Protein AF-W6Q8T8-F1 (afdb_monomer_lite)

pLDDT: mean 74.68, std 18.58, range [33.59, 96.94]

Secondary structure (DSSP, 8-state):
-----BBTTT-PBPPPTHHHHHHH-SS---GGGSTTTGGG--TT-SEEEEEHHHHHT---SS-GGGGGTEEEEEEE-TTS-EEE--EEEPPS-TTSPEEEES-TTEEEEE--SSS-----TTEEEEEEPPSSPPPGGGTTS-EEEEEEHHHHHHHHHHS-HHHHHHTHHHHHHHHHHHHTT-TTTT---HHHHHHHHHHHHTTSS------TT--TTGGGG---TTS-TTT-HHHHHHHHHHHHHTT------

Structure (mmCIF, N/CA/C/O backbone):
data_AF-W6Q8T8-F1
#
_entry.id   AF-W6Q8T8-F1
#
loop_
_atom_site.group_PDB
_atom_site.id
_atom_site.type_symbol
_atom_site.label_atom_id
_atom_site.label_alt_id
_atom_site.label_comp_id
_atom_site.label_asym_id
_atom_site.label_entity_id
_atom_site.label_seq_id
_atom_site.pdbx_PDB_ins_code
_atom_site.Cartn_x
_atom_site.Cartn_y
_atom_site.Cartn_z
_atom_site.occupancy
_atom_site.B_iso_or_equiv
_atom_site.auth_seq_id
_atom_site.auth_comp_id
_atom_site.auth_asym_id
_atom_site.auth_atom_id
_atom_site.pdbx_PDB_model_num
ATOM 1 N N . MET A 1 1 ? 8.075 10.961 19.578 1.00 40.72 1 MET A N 1
ATOM 2 C CA . MET A 1 1 ? 7.912 9.606 19.006 1.00 40.72 1 MET A CA 1
ATOM 3 C C . MET A 1 1 ? 7.765 9.751 17.504 1.00 40.72 1 MET A C 1
ATOM 5 O O . MET A 1 1 ? 6.899 10.502 17.071 1.00 40.72 1 MET A O 1
ATOM 9 N N . ALA A 1 2 ? 8.660 9.146 16.725 1.00 46.22 2 ALA A N 1
ATOM 10 C CA . ALA A 1 2 ? 8.625 9.260 15.271 1.00 46.22 2 ALA A CA 1
ATOM 11 C C . ALA A 1 2 ? 7.412 8.498 14.718 1.00 46.22 2 ALA A C 1
ATOM 13 O O . ALA A 1 2 ? 7.186 7.349 15.090 1.00 46.22 2 ALA A O 1
ATOM 14 N N . SER A 1 3 ? 6.642 9.133 13.832 1.00 56.81 3 SER A N 1
ATOM 15 C CA . SER A 1 3 ? 5.668 8.432 12.991 1.00 56.81 3 SER A CA 1
ATOM 16 C C . SER A 1 3 ? 6.420 7.363 12.192 1.00 56.81 3 SER A C 1
ATOM 18 O O . SER A 1 3 ? 7.268 7.686 11.354 1.00 56.81 3 SER A O 1
ATOM 20 N N . SER A 1 4 ? 6.178 6.091 12.502 1.00 64.56 4 SER A N 1
ATOM 21 C CA . SER A 1 4 ? 6.769 4.968 11.786 1.00 64.56 4 SER A CA 1
ATOM 22 C C . SER A 1 4 ? 5.825 4.541 10.667 1.00 64.56 4 SER A C 1
ATOM 24 O O . SER A 1 4 ? 4.645 4.265 10.875 1.00 64.56 4 SER A O 1
ATOM 26 N N . SER A 1 5 ? 6.340 4.513 9.439 1.00 81.94 5 SER A N 1
ATOM 27 C CA . SER A 1 5 ? 5.622 3.955 8.290 1.00 81.94 5 SER A CA 1
ATOM 28 C C . SER A 1 5 ? 5.680 2.431 8.371 1.00 81.94 5 SER A C 1
ATOM 30 O O . SER A 1 5 ? 6.386 1.803 7.598 1.00 81.94 5 SER A O 1
ATOM 32 N N . ASN A 1 6 ? 5.007 1.841 9.354 1.00 88.50 6 ASN A N 1
ATOM 33 C CA . ASN A 1 6 ? 4.918 0.393 9.511 1.00 88.50 6 ASN A CA 1
ATOM 34 C C . ASN A 1 6 ? 3.698 -0.130 8.755 1.00 88.50 6 ASN A C 1
ATOM 36 O O . ASN A 1 6 ? 2.645 0.512 8.730 1.00 88.50 6 ASN A O 1
ATOM 40 N N . CYS A 1 7 ? 3.830 -1.308 8.154 1.00 92.25 7 CYS A N 1
ATOM 41 C CA . CYS A 1 7 ? 2.718 -1.972 7.499 1.00 92.25 7 CYS A CA 1
ATOM 42 C C . CYS A 1 7 ? 1.706 -2.445 8.548 1.00 92.25 7 CYS A C 1
ATOM 44 O O . CYS A 1 7 ? 2.035 -3.261 9.407 1.00 92.25 7 CYS A O 1
ATOM 46 N N . LEU A 1 8 ? 0.450 -2.009 8.441 1.00 93.94 8 LEU A N 1
ATOM 47 C CA . LEU A 1 8 ? -0.623 -2.410 9.357 1.00 93.94 8 LEU A CA 1
ATOM 48 C C . LEU A 1 8 ? -0.874 -3.928 9.362 1.00 93.94 8 LEU A C 1
ATOM 50 O O . LEU A 1 8 ? -1.411 -4.452 10.332 1.00 93.94 8 LEU A O 1
ATOM 54 N N . LEU A 1 9 ? -0.504 -4.636 8.292 1.00 93.38 9 LEU A N 1
ATOM 55 C CA . LEU A 1 9 ? -0.759 -6.070 8.154 1.00 93.38 9 LEU A CA 1
ATOM 56 C C . LEU A 1 9 ? 0.359 -6.962 8.676 1.00 93.38 9 LEU A C 1
ATOM 58 O O . LEU A 1 9 ? 0.063 -7.958 9.324 1.00 93.38 9 LEU A O 1
ATOM 62 N N . CYS A 1 10 ? 1.621 -6.634 8.402 1.00 90.44 10 CYS A N 1
ATOM 63 C CA . CYS A 1 10 ? 2.752 -7.468 8.818 1.00 90.44 10 CYS A CA 1
ATOM 64 C C . CYS A 1 10 ? 3.591 -6.857 9.944 1.00 90.44 10 CYS A C 1
ATOM 66 O O . CYS A 1 10 ? 4.499 -7.515 10.436 1.00 90.44 10 CYS A O 1
ATOM 68 N N . GLY A 1 11 ? 3.328 -5.609 10.340 1.00 89.00 11 GLY A N 1
ATOM 69 C CA . GLY A 1 11 ? 4.074 -4.907 11.384 1.00 89.00 11 GLY A CA 1
ATOM 70 C C . GLY A 1 11 ? 5.483 -4.472 10.976 1.00 89.00 11 GLY A C 1
ATOM 71 O O . GLY A 1 11 ? 6.093 -3.685 11.692 1.00 89.00 11 GLY A O 1
ATOM 72 N N . VAL A 1 12 ? 5.985 -4.923 9.823 1.00 86.94 12 VAL A N 1
ATOM 73 C CA . VAL A 1 12 ? 7.313 -4.578 9.302 1.00 86.94 12 VAL A CA 1
ATOM 74 C C . VAL A 1 12 ? 7.341 -3.131 8.814 1.00 86.94 12 VAL A C 1
ATOM 76 O O . VAL A 1 12 ? 6.378 -2.642 8.212 1.00 86.94 12 VAL A O 1
ATOM 79 N N . GLN A 1 13 ? 8.454 -2.451 9.073 1.00 84.81 13 GLN A N 1
ATOM 80 C CA . GLN A 1 13 ? 8.701 -1.098 8.593 1.00 84.81 13 GLN A CA 1
ATOM 81 C C . GLN A 1 13 ? 8.770 -1.057 7.059 1.00 84.81 13 GLN A C 1
ATOM 83 O O . GLN A 1 13 ? 9.460 -1.860 6.438 1.00 84.81 13 GLN A O 1
ATOM 88 N N . LEU A 1 14 ? 8.097 -0.084 6.442 1.00 81.06 14 LEU A N 1
ATOM 89 C CA . LEU A 1 14 ? 8.286 0.201 5.026 1.00 81.06 14 LEU A CA 1
ATOM 90 C C . LEU A 1 14 ? 9.663 0.810 4.803 1.00 81.06 14 LEU A C 1
ATOM 92 O O . LEU A 1 14 ? 9.972 1.891 5.318 1.00 81.06 14 LEU A O 1
ATOM 96 N N . LEU A 1 15 ? 10.455 0.138 3.973 1.00 74.25 15 LEU A N 1
ATOM 97 C CA . LEU A 1 15 ? 11.718 0.678 3.502 1.00 74.25 15 LEU A CA 1
ATOM 98 C C . LEU A 1 15 ? 11.469 1.792 2.490 1.00 74.25 15 LEU A C 1
ATOM 100 O O . LEU A 1 15 ? 10.617 1.691 1.602 1.00 74.25 15 LEU A O 1
ATOM 104 N N . ARG A 1 16 ? 12.244 2.868 2.597 1.00 71.94 16 ARG A N 1
ATOM 105 C CA . ARG A 1 16 ? 12.170 3.986 1.657 1.00 71.94 16 ARG A CA 1
ATOM 106 C C . ARG A 1 16 ? 12.954 3.636 0.401 1.00 71.94 16 ARG A C 1
ATOM 108 O O . ARG A 1 16 ? 13.976 2.956 0.464 1.00 71.94 16 ARG A O 1
ATOM 115 N N . ILE A 1 17 ? 12.550 4.182 -0.750 1.00 64.62 17 ILE A N 1
ATOM 116 C CA . ILE A 1 17 ? 13.333 4.035 -1.995 1.00 64.62 17 ILE A CA 1
ATOM 117 C C . ILE A 1 17 ? 14.782 4.519 -1.799 1.00 64.62 17 ILE A C 1
ATOM 119 O O . ILE A 1 17 ? 15.711 3.942 -2.366 1.00 64.62 17 ILE A O 1
ATOM 123 N N . THR A 1 18 ? 14.997 5.571 -1.005 1.00 59.53 18 THR A N 1
ATOM 124 C CA . THR A 1 18 ? 16.331 6.139 -0.746 1.00 59.53 18 THR A CA 1
ATOM 125 C C . THR A 1 18 ? 17.238 5.186 0.032 1.00 59.53 18 THR A C 1
ATOM 127 O O . THR A 1 18 ? 18.432 5.123 -0.267 1.00 59.53 18 THR A O 1
ATOM 130 N N . ASP A 1 19 ? 16.674 4.335 0.895 1.00 55.69 19 ASP A N 1
ATOM 131 C CA . ASP A 1 19 ? 17.409 3.290 1.625 1.00 55.69 19 ASP A CA 1
ATOM 132 C C . ASP A 1 19 ? 18.015 2.232 0.683 1.00 55.69 19 ASP A C 1
ATOM 134 O O . ASP A 1 19 ? 18.872 1.441 1.087 1.00 55.69 19 ASP A O 1
ATOM 138 N N . PHE A 1 20 ? 17.580 2.203 -0.582 1.00 55.41 20 PHE A N 1
ATOM 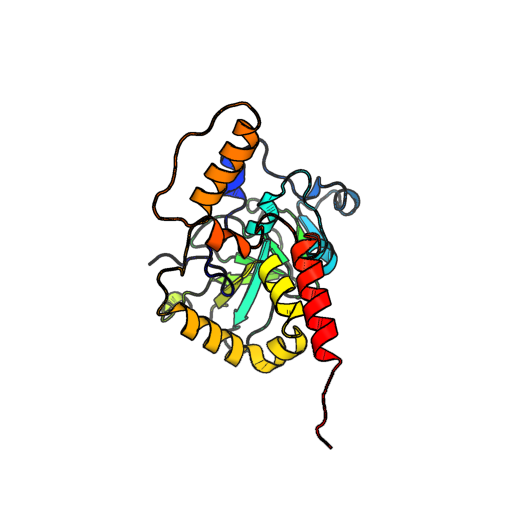139 C CA . PHE A 1 20 ? 18.142 1.365 -1.642 1.00 55.41 20 PHE A CA 1
ATOM 140 C C . PHE A 1 20 ? 19.106 2.110 -2.568 1.00 55.41 20 PHE A C 1
ATOM 142 O O . PHE A 1 20 ? 19.949 1.471 -3.204 1.00 55.41 20 PHE A O 1
ATOM 149 N N . GLN A 1 21 ? 19.023 3.443 -2.632 1.00 52.44 21 GLN A N 1
ATOM 150 C CA . GLN A 1 21 ? 19.920 4.271 -3.444 1.00 52.44 21 GLN A CA 1
ATOM 151 C C . GLN A 1 21 ? 21.337 4.301 -2.866 1.00 52.44 21 GLN A C 1
ATOM 153 O O . GLN A 1 21 ? 22.297 4.252 -3.625 1.00 52.44 21 GLN A O 1
ATOM 158 N N . GLN A 1 22 ? 21.487 4.279 -1.539 1.00 48.09 22 GLN A N 1
ATOM 159 C CA . GLN A 1 22 ? 22.814 4.304 -0.909 1.00 48.09 22 GLN A CA 1
ATOM 160 C C . GLN A 1 22 ? 23.635 3.022 -1.133 1.00 48.09 22 GLN A C 1
ATOM 162 O O . GLN A 1 22 ? 24.844 3.029 -0.936 1.00 48.09 22 GLN A O 1
ATOM 167 N N . ILE A 1 23 ? 23.005 1.915 -1.539 1.00 47.75 23 ILE A N 1
ATOM 168 C CA . ILE A 1 23 ? 23.622 0.586 -1.412 1.00 47.75 23 ILE A CA 1
ATOM 169 C C . ILE A 1 23 ? 23.953 -0.058 -2.767 1.00 47.75 23 ILE A C 1
ATOM 171 O O . ILE A 1 23 ? 24.810 -0.936 -2.823 1.00 47.75 23 ILE A O 1
ATOM 175 N N . ASN A 1 24 ? 23.298 0.340 -3.867 1.00 41.16 24 ASN A N 1
ATOM 176 C CA . ASN A 1 24 ? 23.405 -0.395 -5.139 1.00 41.16 24 ASN A CA 1
ATOM 177 C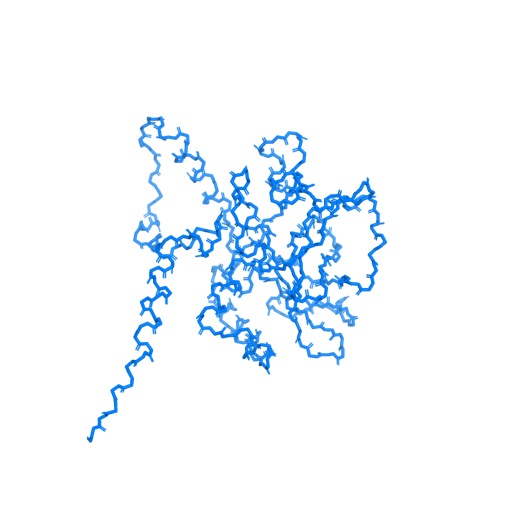 C . ASN A 1 24 ? 23.877 0.413 -6.355 1.00 41.16 24 ASN A C 1
ATOM 179 O O . ASN A 1 24 ? 24.272 -0.207 -7.338 1.00 41.16 24 ASN A O 1
ATOM 183 N N . SER A 1 25 ? 23.848 1.748 -6.338 1.00 41.16 25 SER A N 1
ATOM 184 C CA . SER A 1 25 ? 24.426 2.581 -7.405 1.00 41.16 25 SER A CA 1
ATOM 185 C C . SER A 1 25 ? 24.276 4.065 -7.054 1.00 41.16 25 SER A C 1
ATOM 187 O O . SER A 1 25 ? 23.209 4.444 -6.577 1.00 41.16 25 SER A O 1
ATOM 189 N N . PRO A 1 26 ? 25.239 4.942 -7.393 1.00 44.50 26 PRO A N 1
ATOM 190 C CA . PRO A 1 26 ? 25.020 6.392 -7.355 1.00 44.50 26 PRO A CA 1
ATOM 191 C C . PRO A 1 26 ? 23.908 6.860 -8.320 1.00 44.50 26 PRO A C 1
ATOM 193 O O . PRO A 1 26 ? 23.440 7.995 -8.233 1.00 44.50 26 PRO A O 1
ATOM 196 N N . ARG A 1 27 ? 23.441 5.998 -9.240 1.00 51.16 27 ARG A N 1
ATOM 197 C CA . ARG A 1 27 ? 22.278 6.269 -10.094 1.00 51.16 27 ARG A CA 1
ATOM 198 C C . ARG A 1 27 ? 20.986 5.903 -9.357 1.00 51.16 27 ARG A C 1
ATOM 200 O O . ARG A 1 27 ? 20.769 4.744 -9.010 1.00 51.16 27 ARG A O 1
ATOM 207 N N . ARG A 1 28 ? 20.109 6.895 -9.155 1.00 58.41 28 ARG A N 1
ATOM 208 C CA . ARG A 1 28 ? 18.780 6.709 -8.542 1.00 58.41 28 ARG A CA 1
ATOM 209 C C . ARG A 1 28 ? 17.998 5.608 -9.262 1.00 58.41 28 ARG A C 1
ATOM 211 O O . ARG A 1 28 ? 17.976 5.579 -10.491 1.00 58.41 28 ARG A O 1
ATOM 218 N N . ILE A 1 29 ? 17.335 4.745 -8.489 1.00 63.38 29 ILE A N 1
ATOM 219 C CA . ILE A 1 29 ? 16.428 3.721 -9.021 1.00 63.38 29 ILE A CA 1
ATOM 220 C C . ILE A 1 29 ? 15.300 4.433 -9.772 1.00 63.38 29 ILE A C 1
ATOM 222 O O . ILE A 1 29 ? 14.461 5.098 -9.166 1.00 63.38 29 ILE A O 1
ATOM 226 N N . ASP A 1 30 ? 15.314 4.317 -11.095 1.00 70.00 30 ASP A N 1
ATOM 227 C CA . ASP A 1 30 ? 14.261 4.802 -11.978 1.00 70.00 30 ASP A CA 1
ATOM 228 C C . ASP A 1 30 ? 13.388 3.606 -12.353 1.00 70.00 30 ASP A C 1
ATOM 230 O O . ASP A 1 30 ? 13.668 2.887 -13.312 1.00 70.00 30 ASP A O 1
ATOM 234 N N . LEU A 1 31 ? 12.358 3.363 -11.541 1.00 70.38 31 LEU A N 1
ATOM 235 C CA . LEU A 1 31 ? 11.415 2.260 -11.738 1.00 70.38 31 LEU A CA 1
ATOM 236 C C . LEU A 1 31 ? 10.727 2.314 -13.105 1.00 70.38 31 LEU A C 1
ATOM 238 O O . LEU A 1 31 ? 10.384 1.275 -13.654 1.00 70.38 31 LEU A O 1
ATOM 242 N N . VAL A 1 32 ? 10.591 3.505 -13.695 1.00 69.56 32 VAL A N 1
ATOM 243 C CA . VAL A 1 32 ? 10.014 3.683 -15.036 1.00 69.56 32 VAL A CA 1
ATOM 244 C C . VAL A 1 32 ? 10.898 3.033 -16.119 1.00 69.56 32 VAL A C 1
ATOM 246 O O . VAL A 1 32 ? 10.448 2.832 -17.242 1.00 69.56 32 VAL A O 1
ATOM 249 N N . GLN A 1 33 ? 12.150 2.669 -15.808 1.00 68.38 33 GLN A N 1
ATOM 250 C CA . GLN A 1 33 ? 13.034 1.932 -16.722 1.00 68.38 33 GLN A CA 1
ATOM 251 C C . GLN A 1 33 ? 12.807 0.420 -16.733 1.00 68.38 33 GLN A C 1
ATOM 253 O O . GLN A 1 33 ? 13.401 -0.253 -17.580 1.00 68.38 33 GLN A O 1
ATOM 258 N N . GLU A 1 34 ? 11.988 -0.129 -15.831 1.00 74.31 34 GLU A N 1
ATOM 259 C CA . GLU A 1 34 ? 11.547 -1.517 -15.967 1.00 74.31 34 GLU A CA 1
ATOM 260 C C . GLU A 1 34 ? 10.840 -1.685 -17.318 1.00 74.31 34 GLU A C 1
ATOM 262 O O . GLU A 1 34 ? 10.051 -0.829 -17.735 1.00 74.31 34 GLU A O 1
ATOM 267 N N . LYS A 1 35 ? 11.152 -2.773 -18.038 1.00 76.75 35 LYS A N 1
ATOM 268 C CA . LYS A 1 35 ? 10.708 -2.973 -19.434 1.00 76.75 35 LYS A CA 1
ATOM 269 C C . LYS A 1 35 ? 9.196 -2.793 -19.586 1.00 76.75 35 LYS A C 1
ATOM 271 O O . LYS A 1 35 ? 8.746 -2.157 -20.535 1.00 76.75 35 LYS A O 1
ATOM 276 N N . GLN A 1 36 ? 8.449 -3.294 -18.607 1.00 80.62 36 GLN A N 1
ATOM 277 C CA . GLN A 1 36 ? 6.992 -3.251 -18.543 1.00 80.62 36 GLN A CA 1
ATOM 278 C C . GLN A 1 36 ? 6.400 -1.838 -18.454 1.00 80.62 36 GLN A C 1
ATOM 280 O O . GLN A 1 36 ? 5.272 -1.649 -18.876 1.00 80.62 36 GLN A O 1
ATOM 285 N N . TRP A 1 37 ? 7.140 -0.824 -17.987 1.00 81.44 37 TRP A N 1
ATOM 286 C CA . TRP A 1 37 ? 6.602 0.539 -17.832 1.00 81.44 37 TRP A CA 1
ATOM 287 C C . TRP A 1 37 ? 7.300 1.597 -18.674 1.00 81.44 37 TRP A C 1
ATOM 289 O O . TRP A 1 37 ? 6.834 2.735 -18.764 1.00 81.44 37 TRP A O 1
ATOM 299 N N . LYS A 1 38 ? 8.380 1.211 -19.358 1.00 77.81 38 LYS A N 1
ATOM 300 C CA . LYS A 1 38 ? 9.140 2.090 -20.247 1.00 77.81 38 LYS A CA 1
ATOM 301 C C . LYS A 1 38 ? 8.261 2.747 -21.317 1.00 77.81 38 LYS A C 1
ATOM 303 O O . LYS A 1 38 ? 8.492 3.902 -21.665 1.00 77.81 38 LYS A O 1
ATOM 308 N N . HIS A 1 39 ? 7.250 2.033 -21.813 1.00 76.06 39 HIS A N 1
ATOM 309 C CA . HIS A 1 39 ? 6.354 2.504 -22.870 1.00 76.06 39 HIS A CA 1
ATOM 310 C C . HIS A 1 39 ? 5.290 3.507 -22.382 1.00 76.06 39 HIS A C 1
ATOM 312 O O . HIS A 1 39 ? 4.790 4.297 -23.177 1.00 76.06 39 HIS A O 1
ATOM 318 N N . HIS A 1 40 ? 4.993 3.553 -21.078 1.00 72.00 40 HIS A N 1
ATOM 319 C CA . HIS A 1 40 ? 4.077 4.545 -20.499 1.00 72.00 40 HIS A CA 1
ATOM 320 C C . HIS A 1 40 ? 4.734 5.912 -20.273 1.00 72.00 40 HIS A C 1
ATOM 322 O O . HIS A 1 40 ? 4.066 6.878 -19.887 1.00 72.00 40 HIS A O 1
ATOM 328 N N . LYS A 1 41 ? 6.053 6.018 -20.483 1.00 69.19 41 LYS A N 1
ATOM 329 C CA . LYS A 1 41 ? 6.805 7.239 -20.214 1.00 69.19 41 LYS A CA 1
ATOM 330 C C . LYS A 1 41 ? 6.440 8.329 -21.220 1.00 69.19 41 LYS A C 1
ATOM 332 O O . LYS A 1 41 ? 6.940 8.369 -22.340 1.00 69.19 41 LYS A O 1
ATOM 337 N N . LYS A 1 42 ? 5.614 9.276 -20.783 1.00 67.88 42 LYS A N 1
ATOM 338 C CA . LYS A 1 42 ? 5.387 10.530 -21.508 1.00 67.88 42 LYS A CA 1
ATOM 339 C C . LYS A 1 42 ? 6.611 11.433 -21.347 1.00 67.88 42 LYS A C 1
ATOM 341 O O . LYS A 1 42 ? 7.147 11.551 -20.248 1.00 67.88 42 LYS A O 1
ATOM 346 N N . ALA A 1 43 ? 7.014 12.120 -22.418 1.00 57.84 43 ALA A N 1
ATOM 347 C CA . ALA A 1 43 ? 8.260 12.896 -22.492 1.00 57.84 43 ALA A CA 1
ATOM 348 C C . ALA A 1 43 ? 8.462 13.935 -21.364 1.00 57.84 43 ALA A C 1
ATOM 350 O O . ALA A 1 43 ? 9.594 14.313 -21.079 1.00 57.84 43 ALA A O 1
ATOM 351 N N . LYS A 1 44 ? 7.383 14.379 -20.703 1.00 63.78 44 LYS A N 1
ATOM 352 C CA . LYS A 1 44 ? 7.414 15.418 -19.659 1.00 63.78 44 LYS A CA 1
ATOM 353 C C . LYS A 1 44 ? 7.190 14.908 -18.229 1.00 63.78 44 LYS A C 1
ATOM 355 O O . LYS A 1 44 ? 7.390 15.675 -17.293 1.00 63.78 44 LYS A O 1
ATOM 360 N N . LEU A 1 45 ? 6.780 13.651 -18.027 1.00 66.12 45 LEU A N 1
ATOM 361 C CA . LEU A 1 45 ? 6.467 13.132 -16.690 1.00 66.12 45 LEU A CA 1
ATOM 362 C C . LEU A 1 45 ? 7.586 12.228 -16.167 1.00 66.12 45 LEU A C 1
ATOM 364 O O . LEU A 1 45 ? 8.049 11.309 -16.839 1.00 66.12 45 LEU A O 1
ATOM 368 N N . LYS A 1 46 ? 8.007 12.487 -14.925 1.00 74.62 46 LYS A N 1
ATOM 369 C CA . LYS A 1 46 ? 8.987 11.662 -14.195 1.00 74.62 46 LYS A CA 1
ATOM 370 C C . LYS A 1 46 ? 8.352 10.468 -13.477 1.00 74.62 46 LYS A C 1
ATOM 372 O O . LYS A 1 46 ? 9.073 9.703 -12.846 1.00 74.62 46 LYS A O 1
ATOM 377 N N . HIS A 1 47 ? 7.031 10.338 -13.552 1.00 82.50 47 HIS A N 1
ATOM 378 C CA . HIS A 1 47 ? 6.263 9.202 -13.062 1.00 82.50 47 HIS A CA 1
ATOM 379 C C . HIS A 1 47 ? 5.286 8.740 -14.143 1.00 82.50 47 HIS A C 1
ATOM 381 O O . HIS A 1 47 ? 4.969 9.496 -15.064 1.00 82.50 47 HIS A O 1
ATOM 387 N N . VAL A 1 48 ? 4.793 7.515 -14.005 1.00 87.44 48 VAL A N 1
ATOM 388 C CA . VAL A 1 48 ? 3.695 6.984 -14.814 1.00 87.44 48 VAL A CA 1
ATOM 389 C C . VAL A 1 48 ? 2.571 6.521 -13.900 1.00 87.44 48 VAL A C 1
ATOM 391 O O . VAL A 1 48 ? 2.818 6.086 -12.772 1.00 87.44 48 VAL A O 1
ATOM 394 N N . MET A 1 49 ? 1.344 6.653 -14.393 1.00 90.25 49 MET A N 1
ATOM 395 C CA . MET A 1 49 ? 0.156 6.100 -13.760 1.00 90.25 49 MET A CA 1
ATOM 396 C C . MET A 1 49 ? -0.218 4.822 -14.496 1.00 90.25 49 MET A C 1
ATOM 398 O O . MET A 1 49 ? -0.375 4.850 -15.715 1.00 90.25 49 MET A O 1
ATOM 402 N N . VAL A 1 50 ? -0.338 3.726 -13.760 1.00 92.56 50 VAL A N 1
ATOM 403 C CA . VAL A 1 50 ? -0.695 2.400 -14.284 1.00 92.56 50 VAL A CA 1
ATOM 404 C C . VAL A 1 50 ? -1.799 1.797 -13.414 1.00 92.56 50 VAL A C 1
ATOM 406 O O . VAL A 1 50 ? -1.958 2.224 -12.269 1.00 92.56 50 VAL A O 1
ATOM 409 N N . PRO A 1 51 ? -2.583 0.829 -13.901 1.00 95.62 51 PRO A N 1
ATOM 410 C CA . PRO A 1 51 ? -3.476 0.050 -13.054 1.00 95.62 51 PRO A CA 1
ATOM 411 C C . PRO A 1 51 ? -2.730 -0.597 -11.880 1.00 95.62 51 PRO A C 1
ATOM 413 O O . PRO A 1 51 ? -1.664 -1.186 -12.046 1.00 95.62 51 PRO A O 1
ATOM 416 N N . SER A 1 52 ? -3.313 -0.547 -10.681 1.00 95.62 52 SER A N 1
ATOM 417 C CA . SER A 1 52 ? -2.742 -1.195 -9.492 1.00 95.62 52 SER A CA 1
ATOM 418 C C . SER A 1 52 ? -2.508 -2.685 -9.705 1.00 95.62 52 SER A C 1
ATOM 420 O O . SER A 1 52 ? -1.492 -3.207 -9.258 1.00 95.62 52 SER A O 1
ATOM 422 N N . LYS A 1 53 ? -3.410 -3.345 -10.437 1.00 92.94 53 LYS A N 1
ATOM 423 C CA . LYS A 1 53 ? -3.310 -4.767 -10.766 1.00 92.94 53 LYS A CA 1
ATOM 424 C C . LYS A 1 53 ? -2.010 -5.104 -11.507 1.00 92.94 53 LYS A C 1
ATOM 426 O O . LYS A 1 53 ? -1.366 -6.089 -11.172 1.00 92.94 53 LYS A O 1
ATOM 431 N N . GLU A 1 54 ? -1.573 -4.249 -12.434 1.00 91.88 54 GLU A N 1
ATOM 432 C CA . GLU A 1 54 ? -0.304 -4.451 -13.150 1.00 91.88 54 GLU A CA 1
ATOM 433 C C . GLU A 1 54 ? 0.900 -4.405 -12.207 1.00 91.88 54 GLU A C 1
ATOM 435 O O . GLU A 1 54 ? 1.873 -5.123 -12.406 1.00 91.88 54 GLU A O 1
ATOM 440 N N . VAL A 1 55 ? 0.844 -3.573 -11.164 1.00 91.31 55 VAL A N 1
ATOM 441 C CA . VAL A 1 55 ? 1.897 -3.529 -10.143 1.00 91.31 55 VAL A CA 1
ATOM 442 C C . VAL A 1 55 ? 1.817 -4.749 -9.236 1.00 91.31 55 VAL A C 1
ATOM 444 O O . VAL A 1 55 ? 2.849 -5.321 -8.919 1.00 91.31 55 VAL A O 1
ATOM 447 N N . GLU A 1 56 ? 0.613 -5.163 -8.839 1.00 90.94 56 GLU A N 1
ATOM 448 C CA . GLU A 1 56 ? 0.350 -6.358 -8.023 1.00 90.94 56 GLU A CA 1
ATOM 449 C C . GLU A 1 56 ? 0.891 -7.641 -8.674 1.00 90.94 56 GLU A C 1
ATOM 451 O O . GLU A 1 56 ? 1.457 -8.499 -7.992 1.00 90.94 56 GLU A O 1
ATOM 456 N N . GLU A 1 57 ? 0.787 -7.729 -9.997 1.00 88.44 57 GLU A N 1
ATOM 457 C CA . GLU A 1 57 ? 1.229 -8.855 -10.826 1.00 88.44 57 GLU A CA 1
ATOM 458 C C . GLU A 1 57 ? 2.670 -8.699 -11.352 1.00 88.44 57 GLU A C 1
ATOM 460 O O . GLU A 1 57 ? 3.189 -9.602 -12.005 1.00 88.44 57 GLU A O 1
ATOM 465 N N . ALA A 1 58 ? 3.346 -7.583 -11.055 1.00 86.56 58 ALA A N 1
ATOM 466 C CA . ALA A 1 58 ? 4.679 -7.298 -11.574 1.00 86.56 58 ALA A CA 1
ATOM 467 C C . ALA A 1 58 ? 5.795 -8.130 -10.919 1.00 86.56 58 ALA A C 1
ATOM 469 O O . ALA A 1 58 ? 5.904 -8.247 -9.691 1.00 86.56 58 ALA A O 1
ATOM 470 N N . GLU A 1 59 ? 6.742 -8.570 -11.748 1.00 82.69 59 GLU A N 1
ATOM 471 C CA . GLU A 1 59 ? 8.054 -9.028 -11.300 1.00 82.69 59 GLU A CA 1
ATOM 472 C C . GLU A 1 59 ? 9.104 -7.928 -11.507 1.00 82.69 59 GLU A C 1
ATOM 474 O O . GLU A 1 59 ? 9.434 -7.551 -12.630 1.00 82.69 59 GLU A O 1
ATOM 479 N N . PHE A 1 60 ? 9.690 -7.430 -10.418 1.00 77.12 60 PHE A N 1
ATOM 480 C CA . PHE A 1 60 ? 10.796 -6.472 -10.493 1.00 77.12 60 PHE A CA 1
ATOM 481 C C . PHE A 1 60 ? 12.129 -7.204 -10.649 1.00 77.12 60 PHE A C 1
ATOM 483 O O . PHE A 1 60 ? 12.920 -7.273 -9.709 1.00 77.12 60 PHE A O 1
ATOM 490 N N . ALA A 1 61 ? 12.393 -7.766 -11.829 1.00 73.88 61 ALA A N 1
ATOM 491 C CA . ALA A 1 61 ? 13.599 -8.562 -12.063 1.00 73.88 61 ALA A CA 1
ATOM 492 C C . ALA A 1 61 ? 14.894 -7.778 -11.772 1.00 73.88 61 ALA A C 1
ATOM 494 O O . ALA A 1 61 ? 15.837 -8.315 -11.188 1.00 73.88 61 ALA A O 1
ATOM 495 N N . LYS A 1 62 ? 14.942 -6.488 -12.139 1.00 71.81 62 LYS A N 1
ATOM 496 C CA . LYS A 1 62 ? 16.122 -5.638 -11.916 1.00 71.81 62 LYS A CA 1
ATOM 497 C C . LYS A 1 62 ? 16.218 -5.150 -10.472 1.00 71.81 62 LYS A C 1
ATOM 499 O O . LYS A 1 62 ? 17.323 -4.948 -9.963 1.00 71.81 62 LYS A O 1
ATOM 504 N N . TYR A 1 63 ? 15.078 -4.970 -9.806 1.00 74.69 63 TYR A N 1
ATOM 505 C CA . TYR A 1 63 ? 15.011 -4.439 -8.448 1.00 74.69 63 TYR A CA 1
ATOM 506 C C . TYR A 1 63 ? 14.003 -5.194 -7.558 1.00 74.69 63 TYR A C 1
ATOM 508 O O . TYR A 1 63 ? 13.018 -4.592 -7.129 1.00 74.69 63 TYR A O 1
ATOM 516 N N . PRO A 1 64 ? 14.253 -6.466 -7.180 1.00 72.50 64 PRO A N 1
ATOM 517 C CA . PRO A 1 64 ? 13.290 -7.262 -6.404 1.00 72.50 64 PRO A CA 1
ATOM 518 C C . PRO A 1 64 ? 12.863 -6.582 -5.100 1.00 72.50 64 PRO A C 1
ATOM 520 O O . PRO A 1 64 ? 11.698 -6.585 -4.713 1.00 72.50 64 PRO A O 1
ATOM 523 N N . ASN A 1 65 ? 13.797 -5.872 -4.462 1.00 73.25 65 ASN A N 1
ATOM 524 C CA . ASN A 1 65 ? 13.518 -5.200 -3.200 1.00 73.25 65 ASN A CA 1
ATOM 525 C C . ASN A 1 65 ? 12.529 -4.029 -3.298 1.00 73.25 65 ASN A C 1
ATOM 527 O O . ASN A 1 65 ? 12.158 -3.464 -2.280 1.00 73.25 65 ASN A O 1
ATOM 531 N N . MET A 1 66 ? 12.085 -3.650 -4.495 1.00 77.44 66 MET A N 1
ATOM 532 C CA . MET A 1 66 ? 11.081 -2.599 -4.660 1.00 77.44 66 MET A CA 1
ATOM 533 C C . MET A 1 66 ? 9.725 -2.992 -4.092 1.00 77.44 66 MET A C 1
ATOM 535 O O . MET A 1 66 ? 8.979 -2.115 -3.662 1.00 77.44 66 MET A O 1
ATOM 539 N N . TRP A 1 67 ? 9.445 -4.290 -3.973 1.00 82.12 67 TRP A N 1
ATOM 540 C CA . TRP A 1 67 ? 8.240 -4.786 -3.318 1.00 82.12 67 TRP A CA 1
ATOM 541 C C . TRP A 1 67 ? 8.083 -4.347 -1.859 1.00 82.12 67 TRP A C 1
ATOM 543 O O . TRP A 1 67 ? 6.946 -4.190 -1.406 1.00 82.12 67 TRP A O 1
ATOM 553 N N . THR A 1 68 ? 9.181 -4.092 -1.141 1.00 80.12 68 THR A N 1
ATOM 554 C CA . THR A 1 68 ? 9.122 -3.599 0.246 1.00 80.12 68 THR A CA 1
ATOM 555 C C . THR A 1 68 ? 8.891 -2.093 0.330 1.00 80.12 68 THR A C 1
ATOM 557 O O . THR A 1 68 ? 8.451 -1.593 1.361 1.00 80.12 68 THR A O 1
ATOM 560 N N . CYS A 1 69 ? 9.124 -1.357 -0.760 1.00 83.19 69 CYS A N 1
ATOM 561 C CA . CYS A 1 69 ? 8.799 0.066 -0.849 1.00 83.19 69 CYS A CA 1
ATOM 562 C C . CYS A 1 69 ? 7.360 0.323 -1.296 1.00 83.19 69 CYS A C 1
ATOM 564 O O . CYS A 1 69 ? 6.810 1.383 -0.996 1.00 83.19 69 CYS A O 1
ATOM 566 N N . MET A 1 70 ? 6.775 -0.595 -2.072 1.00 90.44 70 MET A N 1
ATOM 567 C CA . MET A 1 70 ? 5.443 -0.416 -2.646 1.00 90.44 70 MET A CA 1
ATOM 568 C C . MET A 1 70 ? 4.364 -0.570 -1.585 1.00 90.44 70 MET A C 1
ATOM 570 O O . MET A 1 70 ? 4.312 -1.560 -0.852 1.00 90.44 70 MET A O 1
ATOM 574 N N . CYS A 1 71 ? 3.459 0.399 -1.536 1.00 93.62 71 CYS A N 1
ATOM 575 C CA . CYS A 1 71 ? 2.445 0.472 -0.505 1.00 93.62 71 CYS A CA 1
ATOM 576 C C . CYS A 1 71 ? 1.120 1.029 -1.005 1.00 93.62 71 CYS A C 1
ATOM 578 O O . CYS A 1 71 ? 1.068 1.770 -1.985 1.00 93.62 71 CYS A O 1
ATOM 580 N N . ARG A 1 72 ? 0.078 0.701 -0.249 1.00 95.94 72 ARG A N 1
ATOM 581 C CA . ARG A 1 72 ? -1.209 1.384 -0.195 1.00 95.94 72 ARG A CA 1
ATOM 582 C C . ARG A 1 72 ? -1.319 2.096 1.152 1.00 95.94 72 ARG A C 1
ATOM 584 O O . ARG A 1 72 ? -0.630 1.750 2.112 1.00 95.94 72 ARG A O 1
ATOM 591 N N . ALA A 1 73 ? -2.227 3.050 1.252 1.00 95.56 73 ALA A N 1
ATOM 592 C CA . ALA A 1 73 ? -2.644 3.646 2.516 1.00 95.56 73 ALA A CA 1
ATOM 593 C C . ALA A 1 73 ? -4.152 3.477 2.739 1.00 95.56 73 ALA A C 1
ATOM 595 O O . ALA A 1 73 ? -4.944 3.590 1.804 1.00 95.56 73 ALA A O 1
ATOM 596 N N . ILE A 1 74 ? -4.540 3.245 3.990 1.00 96.62 74 ILE A N 1
ATOM 597 C CA . ILE A 1 74 ? -5.923 3.280 4.464 1.00 96.62 74 ILE A CA 1
ATOM 598 C C . ILE A 1 74 ? -6.105 4.617 5.170 1.00 96.62 74 ILE A C 1
ATOM 600 O O . ILE A 1 74 ? -5.623 4.796 6.291 1.00 96.62 74 ILE A O 1
ATOM 604 N N . ILE A 1 75 ? -6.737 5.571 4.496 1.00 95.44 75 ILE A N 1
ATOM 605 C CA . ILE A 1 75 ? -6.770 6.974 4.917 1.00 95.44 75 ILE A CA 1
ATOM 606 C C . ILE A 1 75 ? -8.123 7.290 5.538 1.00 95.44 75 ILE A C 1
ATOM 608 O O . ILE A 1 75 ? -9.162 6.931 4.991 1.00 95.44 75 ILE A O 1
ATOM 612 N N . LYS A 1 76 ? -8.097 7.978 6.682 1.00 92.56 76 LYS A N 1
ATOM 613 C CA . LYS A 1 76 ? -9.261 8.637 7.268 1.00 92.56 76 LYS A CA 1
ATOM 614 C C . LYS A 1 76 ? -9.220 10.116 6.904 1.00 92.56 76 LYS A C 1
ATOM 616 O O . LYS A 1 76 ? -8.310 10.826 7.344 1.00 92.56 76 LYS A O 1
ATOM 621 N N . GLU A 1 77 ? -10.187 10.580 6.122 1.00 85.31 77 GLU A N 1
ATOM 622 C CA . GLU A 1 77 ? -10.378 12.021 5.928 1.00 85.31 77 GLU A CA 1
ATOM 623 C C . GLU A 1 77 ? -11.053 12.624 7.173 1.00 85.31 77 GLU A C 1
ATOM 625 O O . GLU A 1 77 ? -11.717 11.892 7.914 1.00 85.31 77 GLU A O 1
ATOM 630 N N . PRO A 1 78 ? -10.894 13.935 7.434 1.00 74.81 78 PRO A N 1
ATOM 631 C CA . PRO A 1 78 ? -11.404 14.593 8.638 1.00 74.81 78 PRO A CA 1
ATOM 632 C C . PRO A 1 78 ? -12.874 14.299 8.963 1.00 74.81 78 PRO A C 1
ATOM 634 O O . PRO A 1 78 ? -13.187 14.101 10.137 1.00 74.81 78 PRO A O 1
ATOM 637 N N . ASP A 1 79 ? -13.715 14.174 7.932 1.00 71.00 79 ASP A N 1
ATOM 638 C CA . ASP A 1 79 ? -15.171 14.018 8.049 1.00 71.00 79 ASP A CA 1
ATOM 639 C C . ASP A 1 79 ? -15.705 12.743 7.358 1.00 71.00 79 ASP A C 1
ATOM 641 O O . ASP A 1 79 ? -16.913 12.554 7.238 1.00 71.00 79 ASP A O 1
ATOM 645 N N . SER A 1 80 ? -14.816 11.849 6.902 1.00 69.88 80 SER A N 1
ATOM 646 C CA . SER A 1 80 ? -15.181 10.687 6.076 1.00 69.88 80 SER A CA 1
ATOM 647 C C . SER A 1 80 ? -14.900 9.344 6.754 1.00 69.88 80 SER A C 1
ATOM 649 O O . SER A 1 80 ? -14.213 9.227 7.778 1.00 69.88 80 SER A O 1
ATOM 651 N N . LYS A 1 81 ? -15.435 8.289 6.137 1.00 88.06 81 LYS A N 1
ATOM 652 C CA . LYS A 1 81 ? -15.076 6.898 6.420 1.00 88.06 81 LYS A CA 1
ATOM 653 C C . LYS A 1 81 ? -13.654 6.627 5.917 1.00 88.06 81 LYS A C 1
ATOM 655 O O . LYS A 1 81 ? -13.117 7.346 5.079 1.00 88.06 81 LYS A O 1
ATOM 660 N N . TYR A 1 82 ? -13.031 5.578 6.446 1.00 94.38 82 TYR A N 1
ATOM 661 C CA . TYR A 1 82 ? -11.754 5.121 5.905 1.00 94.38 82 TYR A CA 1
ATOM 662 C C . TYR A 1 82 ? -11.923 4.656 4.457 1.00 94.38 82 TYR A C 1
ATOM 664 O O . TYR A 1 82 ? -12.892 3.959 4.156 1.00 94.38 82 TYR A O 1
ATOM 672 N N . PHE A 1 83 ? -10.947 4.955 3.605 1.00 94.81 83 PHE A N 1
ATOM 673 C CA . PHE A 1 83 ? -10.884 4.435 2.241 1.00 94.81 83 PHE A CA 1
ATOM 674 C C . PHE A 1 83 ? -9.488 3.896 1.914 1.00 94.81 83 PHE A C 1
ATOM 676 O O . PHE A 1 83 ? -8.493 4.275 2.542 1.00 94.81 83 PHE A O 1
ATOM 683 N N . LEU A 1 84 ? -9.424 2.990 0.938 1.00 96.69 84 LEU A N 1
ATOM 684 C CA . LEU A 1 84 ? -8.176 2.443 0.423 1.00 96.69 84 LEU A CA 1
ATOM 685 C C . LEU A 1 84 ? -7.663 3.311 -0.728 1.00 96.69 84 LEU A C 1
ATOM 687 O O . LEU A 1 84 ? -8.391 3.612 -1.668 1.00 96.69 84 LEU A O 1
ATOM 691 N N . SER A 1 85 ? -6.393 3.680 -0.665 1.00 96.69 85 SER A N 1
ATOM 692 C CA . SER A 1 85 ? -5.712 4.400 -1.741 1.00 96.69 85 SER A CA 1
ATOM 693 C C . SER A 1 85 ? -5.063 3.454 -2.756 1.00 96.69 85 SER A C 1
ATOM 695 O O . SER A 1 85 ? -4.998 2.230 -2.582 1.00 96.69 85 SER A O 1
ATOM 697 N N . GLY A 1 86 ? -4.579 4.046 -3.843 1.00 96.94 86 GLY A N 1
ATOM 698 C CA . GLY A 1 86 ? -3.786 3.378 -4.863 1.00 96.94 86 GLY A CA 1
ATOM 699 C C . GLY A 1 86 ? -2.401 2.946 -4.386 1.00 96.94 86 GLY A C 1
ATOM 700 O O . GLY A 1 86 ? -2.063 3.061 -3.208 1.00 96.94 86 GLY A O 1
ATOM 701 N N . ILE A 1 87 ? -1.580 2.450 -5.312 1.00 95.69 87 ILE A N 1
ATOM 702 C CA . ILE A 1 87 ? -0.217 1.998 -4.998 1.00 95.69 87 ILE A CA 1
ATOM 703 C C . ILE A 1 87 ? 0.801 3.102 -5.293 1.00 95.69 87 ILE A C 1
ATOM 705 O O . ILE A 1 87 ? 0.756 3.768 -6.322 1.00 95.69 87 ILE A O 1
ATOM 709 N N . THR A 1 88 ? 1.766 3.294 -4.406 1.00 92.25 88 THR A N 1
ATOM 710 C CA . THR A 1 88 ? 2.975 4.080 -4.682 1.00 92.25 88 THR A CA 1
ATOM 711 C C . THR A 1 88 ? 4.112 3.542 -3.837 1.00 92.25 88 THR A C 1
ATOM 713 O O . THR A 1 88 ? 3.893 2.896 -2.813 1.00 92.25 88 THR A O 1
ATOM 716 N N . ALA A 1 89 ? 5.334 3.898 -4.198 1.00 87.31 89 ALA A N 1
ATOM 717 C CA . ALA A 1 89 ? 6.411 3.912 -3.229 1.00 87.31 89 ALA A CA 1
ATOM 718 C C . ALA A 1 89 ? 6.429 5.255 -2.487 1.00 87.31 89 ALA A C 1
ATOM 720 O O . ALA A 1 89 ? 6.302 6.315 -3.117 1.00 87.31 89 ALA A O 1
ATOM 721 N N . LEU A 1 90 ? 6.554 5.213 -1.158 1.00 81.69 90 LEU A N 1
ATOM 722 C CA . LEU A 1 90 ? 6.710 6.425 -0.354 1.00 81.69 90 LEU A CA 1
ATOM 723 C C . LEU A 1 90 ? 8.132 6.965 -0.524 1.00 81.69 90 LEU A C 1
ATOM 725 O O . LEU A 1 90 ? 9.125 6.264 -0.313 1.00 81.69 90 LEU A O 1
ATOM 729 N N . GLU A 1 91 ? 8.220 8.227 -0.928 1.00 70.31 91 GLU A N 1
ATOM 730 C CA . GLU A 1 91 ? 9.481 8.959 -0.999 1.00 70.31 91 GLU A CA 1
ATOM 731 C C . GLU A 1 91 ? 9.821 9.574 0.371 1.00 70.31 91 GLU A C 1
ATOM 733 O O . GLU A 1 91 ? 8.951 9.838 1.199 1.00 70.31 91 GLU A O 1
ATOM 738 N N . GLU A 1 92 ? 11.114 9.774 0.611 1.00 63.91 92 GLU A N 1
ATOM 739 C CA . GLU A 1 92 ? 11.703 10.194 1.883 1.00 63.91 92 GLU A CA 1
ATOM 740 C C . GLU A 1 92 ? 11.134 11.497 2.471 1.00 63.91 92 GLU A C 1
ATOM 742 O O . GLU A 1 92 ? 10.752 12.415 1.749 1.00 63.91 92 GLU A O 1
ATOM 747 N N . GLY A 1 93 ? 11.218 11.613 3.803 1.00 55.88 93 GLY A N 1
ATOM 748 C CA . GLY A 1 93 ? 11.384 12.888 4.500 1.00 55.88 93 GLY A CA 1
ATOM 749 C C . GLY A 1 93 ? 10.248 13.233 5.448 1.00 55.88 93 GLY A C 1
ATOM 750 O O . GLY A 1 93 ? 9.331 13.957 5.066 1.00 55.88 93 GLY A O 1
ATOM 751 N N . TYR A 1 94 ? 10.382 12.784 6.697 1.00 42.75 94 TYR A N 1
ATOM 752 C CA . TYR A 1 94 ? 9.720 13.411 7.838 1.00 42.75 94 TYR A CA 1
ATOM 753 C C . TYR A 1 94 ? 10.114 14.898 7.882 1.00 42.75 94 TYR A C 1
ATOM 755 O O . TYR A 1 94 ? 11.282 15.200 7.628 1.00 42.75 94 TYR A O 1
ATOM 763 N N . PRO A 1 95 ? 9.188 15.826 8.169 1.00 53.84 95 PRO A N 1
ATOM 764 C CA . PRO A 1 95 ? 7.798 15.626 8.605 1.00 53.84 95 PRO A CA 1
ATOM 765 C C . PRO A 1 95 ? 6.753 15.676 7.474 1.00 53.84 95 PRO A C 1
ATOM 767 O O . PRO A 1 95 ? 5.560 15.839 7.735 1.00 53.84 95 PRO A O 1
ATOM 770 N N . ASN A 1 96 ? 7.160 15.585 6.210 1.00 70.25 96 ASN A N 1
ATOM 771 C CA . ASN A 1 96 ? 6.241 15.893 5.122 1.00 70.25 96 ASN A CA 1
ATOM 772 C C . ASN A 1 96 ? 5.221 14.767 4.896 1.00 70.25 96 ASN A C 1
ATOM 774 O O . ASN A 1 96 ? 5.557 13.588 5.032 1.00 70.25 96 ASN A O 1
ATOM 778 N N . PRO A 1 97 ? 3.984 15.123 4.515 1.00 83.69 97 PRO A N 1
ATOM 779 C CA . PRO A 1 97 ? 2.957 14.143 4.210 1.00 83.69 97 PRO A CA 1
ATOM 780 C C . PRO A 1 97 ? 3.382 13.251 3.038 1.00 83.69 97 PRO A C 1
ATOM 782 O O . PRO A 1 97 ? 3.972 13.721 2.060 1.00 83.69 97 PRO A O 1
ATOM 785 N N . GLY A 1 98 ? 3.037 11.968 3.132 1.00 85.75 98 GLY A N 1
ATOM 786 C CA . GLY A 1 98 ? 3.101 11.043 2.010 1.00 85.75 98 GLY A CA 1
ATOM 787 C C . GLY A 1 98 ? 2.115 11.462 0.923 1.00 85.75 98 GLY A C 1
ATOM 788 O O . GLY A 1 98 ? 1.076 12.056 1.215 1.00 85.75 98 GLY A O 1
ATOM 789 N N . ILE A 1 99 ? 2.450 11.164 -0.331 1.00 87.94 99 ILE A N 1
ATOM 790 C CA . ILE A 1 99 ? 1.613 11.459 -1.498 1.00 87.94 99 ILE A CA 1
ATOM 791 C C . ILE A 1 99 ? 1.300 10.144 -2.187 1.00 87.94 99 ILE A C 1
ATOM 793 O O . ILE A 1 99 ? 2.217 9.400 -2.531 1.00 87.94 99 ILE A O 1
ATOM 797 N N . ILE A 1 100 ? 0.015 9.860 -2.364 1.00 91.06 100 ILE A N 1
ATOM 798 C CA . ILE A 1 100 ? -0.468 8.578 -2.875 1.00 91.06 100 ILE A CA 1
ATOM 799 C C . ILE A 1 100 ? -1.695 8.790 -3.770 1.00 91.06 100 ILE A C 1
ATOM 801 O O . ILE A 1 100 ? -2.439 9.746 -3.534 1.00 91.06 100 ILE A O 1
ATOM 805 N N . PRO A 1 101 ? -1.920 7.964 -4.810 1.00 94.62 101 PRO A N 1
ATOM 806 C CA . PRO A 1 101 ? -3.125 8.075 -5.628 1.00 94.62 101 PRO A CA 1
ATOM 807 C C . PRO A 1 101 ? -4.383 7.836 -4.787 1.00 94.62 101 PRO A C 1
ATOM 809 O O . PRO A 1 101 ? -4.417 6.905 -3.987 1.00 94.62 101 PRO A O 1
ATOM 812 N N . LYS A 1 102 ? -5.437 8.633 -4.978 1.00 94.44 102 LYS A N 1
ATOM 813 C CA . LYS A 1 102 ? -6.725 8.424 -4.293 1.00 94.44 102 LYS A CA 1
ATOM 814 C C . LYS A 1 102 ? -7.421 7.150 -4.755 1.00 94.44 102 LYS A C 1
ATOM 816 O O . LYS A 1 102 ? -8.003 6.446 -3.941 1.00 94.44 102 LYS A O 1
ATOM 821 N N . ASN A 1 103 ? -7.358 6.866 -6.054 1.00 95.38 103 ASN A N 1
ATOM 822 C CA . ASN A 1 103 ? -8.060 5.738 -6.653 1.00 95.38 103 ASN A CA 1
ATOM 823 C C . ASN A 1 103 ? -7.349 4.408 -6.311 1.00 95.38 103 ASN A C 1
ATOM 825 O O . ASN A 1 103 ? -6.200 4.233 -6.730 1.00 95.38 103 ASN A O 1
ATOM 829 N N . PRO A 1 104 ? -8.006 3.450 -5.624 1.00 96.12 104 PRO A N 1
ATOM 830 C CA . PRO A 1 104 ? -7.409 2.154 -5.290 1.00 96.12 104 PRO A CA 1
ATOM 831 C C . PRO A 1 104 ? -7.025 1.322 -6.522 1.00 96.12 104 PRO A C 1
ATOM 833 O O . PRO A 1 104 ? -6.095 0.510 -6.454 1.00 96.12 104 PRO A O 1
ATOM 836 N N . GLY A 1 105 ? -7.687 1.542 -7.657 1.00 96.62 105 GLY A N 1
ATOM 837 C CA . GLY A 1 105 ? -7.389 0.905 -8.936 1.00 96.62 105 GLY A CA 1
ATOM 838 C C . GLY A 1 105 ? -6.149 1.447 -9.649 1.00 96.62 105 GLY A C 1
ATOM 839 O O . GLY A 1 105 ? -5.761 0.871 -10.659 1.00 96.62 105 GLY A O 1
ATOM 840 N N . MET A 1 106 ? -5.514 2.512 -9.145 1.00 96.50 106 MET A N 1
ATOM 841 C CA . MET A 1 106 ? -4.381 3.172 -9.800 1.00 96.50 106 MET A CA 1
ATOM 842 C C . MET A 1 106 ? -3.096 3.115 -8.975 1.00 96.50 106 MET A C 1
ATOM 844 O O . MET A 1 106 ? -3.105 3.218 -7.752 1.00 96.50 106 MET A O 1
ATOM 848 N N . ALA A 1 107 ? -1.966 3.056 -9.664 1.00 94.75 107 ALA A N 1
ATOM 849 C CA . ALA A 1 107 ? -0.640 3.074 -9.085 1.00 94.75 107 ALA A CA 1
ATOM 850 C C . ALA A 1 107 ? 0.242 4.147 -9.721 1.00 94.75 107 ALA A C 1
ATOM 852 O O . ALA A 1 107 ? 0.206 4.362 -10.931 1.00 94.75 107 ALA A O 1
ATOM 853 N N . ARG A 1 108 ? 1.071 4.788 -8.895 1.00 91.00 108 ARG A N 1
ATOM 854 C CA . ARG A 1 108 ? 2.132 5.703 -9.316 1.00 91.00 108 ARG A CA 1
ATOM 855 C C . ARG A 1 108 ? 3.470 4.979 -9.280 1.00 91.00 108 ARG A C 1
ATOM 857 O O . ARG A 1 108 ? 3.934 4.573 -8.214 1.00 91.00 108 ARG A O 1
ATOM 864 N N . ILE A 1 109 ? 4.130 4.913 -10.429 1.00 87.38 109 ILE A N 1
ATOM 865 C CA . ILE A 1 109 ? 5.488 4.389 -10.558 1.00 87.38 109 ILE A CA 1
ATOM 866 C C . ILE A 1 109 ? 6.455 5.536 -10.847 1.00 87.38 109 ILE A C 1
ATOM 868 O O . ILE A 1 109 ? 6.295 6.273 -11.821 1.00 87.38 109 ILE A O 1
ATOM 872 N N . GLY A 1 110 ? 7.496 5.654 -10.022 1.00 80.19 110 GLY A N 1
ATOM 873 C CA . GLY A 1 110 ? 8.515 6.695 -10.152 1.00 80.19 110 GLY A CA 1
ATOM 874 C C . GLY A 1 110 ? 8.057 8.068 -9.649 1.00 80.19 110 GLY A C 1
ATOM 875 O O . GLY A 1 110 ? 7.105 8.187 -8.881 1.00 80.19 110 GLY A O 1
ATOM 876 N N . GLY A 1 111 ? 8.756 9.112 -10.095 1.00 71.12 111 GLY A N 1
ATOM 877 C CA . GLY A 1 111 ? 8.582 10.499 -9.656 1.00 71.12 111 GLY A CA 1
ATOM 878 C C . GLY A 1 111 ? 9.809 11.056 -8.929 1.00 71.12 111 GLY A C 1
ATOM 879 O O . GLY A 1 111 ? 10.622 10.317 -8.381 1.00 71.12 111 GLY A O 1
ATOM 880 N N . ARG A 1 112 ? 9.976 12.385 -8.967 1.00 62.12 112 ARG A N 1
ATOM 881 C CA . ARG A 1 112 ? 10.907 13.113 -8.092 1.00 62.12 112 ARG A CA 1
ATOM 882 C C . ARG A 1 112 ? 10.102 14.046 -7.196 1.00 62.12 112 ARG A C 1
ATOM 884 O O . ARG A 1 112 ? 9.262 14.780 -7.699 1.00 62.12 112 ARG A O 1
ATOM 891 N N . ARG A 1 113 ? 10.470 14.112 -5.919 1.00 53.38 113 ARG A N 1
ATOM 892 C CA . ARG A 1 113 ? 10.018 15.141 -4.968 1.00 53.38 113 ARG A CA 1
ATOM 893 C C . ARG A 1 113 ? 10.436 16.584 -5.302 1.00 53.38 113 ARG A C 1
ATOM 895 O O . ARG A 1 113 ? 9.763 17.512 -4.877 1.00 53.38 113 ARG A O 1
ATOM 902 N N . LEU A 1 114 ? 11.576 16.770 -5.979 1.00 48.91 114 LEU A N 1
ATOM 903 C CA . LEU A 1 114 ? 12.264 18.076 -6.061 1.00 48.91 114 LEU A CA 1
ATOM 904 C C . LEU A 1 114 ? 11.615 19.092 -7.004 1.00 48.91 114 LEU A C 1
ATOM 906 O O . LEU A 1 114 ? 11.787 20.287 -6.819 1.00 48.91 114 LEU A O 1
ATOM 910 N N . GLU A 1 115 ? 10.866 18.631 -7.994 1.00 50.09 115 GLU A N 1
ATOM 911 C CA . GLU A 1 115 ? 9.928 19.492 -8.704 1.00 50.09 115 GLU A CA 1
ATOM 912 C C . GLU A 1 115 ? 8.610 19.192 -8.042 1.00 50.09 115 GLU A C 1
ATOM 914 O O . GLU A 1 115 ? 8.186 18.049 -8.160 1.00 50.09 115 GLU A O 1
ATOM 919 N N . THR A 1 116 ? 8.022 20.141 -7.308 1.00 48.44 116 THR A N 1
ATOM 920 C CA . THR A 1 116 ? 6.650 20.036 -6.807 1.00 48.44 116 THR A CA 1
ATOM 921 C C . THR A 1 116 ? 5.799 19.544 -7.961 1.00 48.44 116 THR A C 1
ATOM 923 O O . THR A 1 116 ? 5.500 20.320 -8.874 1.00 48.44 116 THR A O 1
ATOM 926 N N . PRO A 1 117 ? 5.424 18.258 -7.989 1.00 52.88 117 PRO A N 1
ATOM 927 C CA . PRO A 1 117 ? 4.539 17.808 -9.028 1.00 52.88 117 PRO A CA 1
ATOM 928 C C . PRO A 1 117 ? 3.282 18.616 -8.765 1.00 52.88 117 PRO A C 1
ATOM 930 O O . PRO A 1 117 ? 2.836 18.731 -7.614 1.00 52.88 117 PRO A O 1
ATOM 933 N N . ARG A 1 118 ? 2.770 19.264 -9.809 1.00 56.53 118 ARG A N 1
ATOM 934 C CA . ARG A 1 118 ? 1.403 19.771 -9.803 1.00 56.53 118 ARG A CA 1
ATOM 935 C C . ARG A 1 118 ? 0.522 18.528 -9.723 1.00 56.53 118 ARG A C 1
ATOM 937 O O . ARG A 1 118 ? 0.054 18.032 -10.736 1.00 56.53 118 ARG A O 1
ATOM 944 N N . TYR A 1 119 ? 0.473 17.935 -8.535 1.00 66.88 119 TYR A N 1
ATOM 945 C CA . TYR A 1 119 ? -0.397 16.833 -8.216 1.00 66.88 119 TYR A CA 1
ATOM 946 C C . TYR A 1 119 ? -1.787 17.437 -8.283 1.00 66.88 119 TYR A C 1
ATOM 948 O O . TYR A 1 119 ? -2.111 18.351 -7.522 1.00 66.88 119 TYR A O 1
ATOM 956 N N . ASP A 1 120 ? -2.527 16.993 -9.281 1.00 76.94 120 ASP A N 1
ATOM 957 C CA . ASP A 1 120 ? -3.936 17.284 -9.436 1.00 76.94 120 ASP A CA 1
ATOM 958 C C . ASP A 1 120 ? -4.740 16.570 -8.333 1.00 76.94 120 ASP A C 1
ATOM 960 O O . ASP A 1 120 ? -4.211 16.023 -7.355 1.00 76.94 120 ASP A O 1
ATOM 964 N N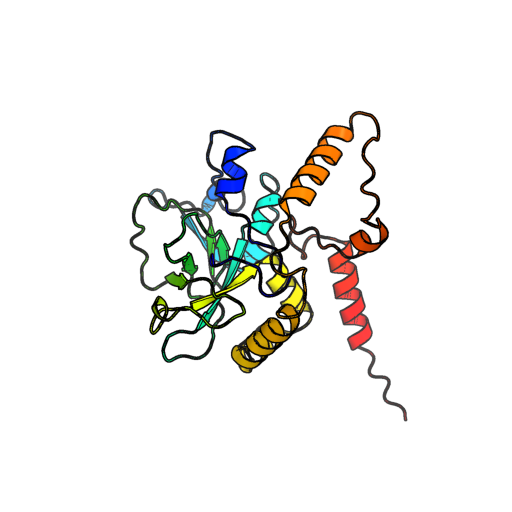 . ASP A 1 121 ? -6.054 16.596 -8.477 1.00 85.69 121 ASP A N 1
ATOM 965 C CA . ASP A 1 121 ? -6.999 15.971 -7.564 1.00 85.69 121 ASP A CA 1
ATOM 966 C C . ASP A 1 121 ? -6.901 14.436 -7.509 1.00 85.69 121 ASP A C 1
ATOM 968 O O . ASP A 1 121 ? -7.508 13.840 -6.610 1.00 85.69 121 ASP A O 1
ATOM 972 N N . THR A 1 122 ? -6.106 13.796 -8.377 1.00 89.25 122 THR A N 1
ATOM 973 C CA . THR A 1 122 ? -5.911 12.338 -8.400 1.00 89.25 122 THR A CA 1
ATOM 974 C C . THR A 1 122 ? -5.048 11.823 -7.247 1.00 89.25 122 THR A C 1
ATOM 976 O O . THR A 1 122 ? -5.080 10.628 -6.937 1.00 89.25 122 THR A O 1
ATOM 979 N N . PHE A 1 123 ? -4.321 12.708 -6.557 1.00 90.50 123 PHE A N 1
ATOM 980 C CA . PHE A 1 123 ? -3.473 12.371 -5.415 1.00 90.50 123 PHE A CA 1
ATOM 981 C C . PHE A 1 123 ? -4.008 12.941 -4.106 1.00 90.50 123 PHE A C 1
ATOM 983 O O . PHE A 1 123 ? -4.696 13.960 -4.058 1.00 90.50 123 PHE A O 1
ATOM 990 N N . ILE A 1 124 ? -3.637 12.297 -3.004 1.00 90.62 124 ILE A N 1
ATOM 991 C CA . ILE A 1 124 ? -3.907 12.776 -1.654 1.00 90.62 124 ILE A CA 1
ATOM 992 C C . ILE A 1 124 ? -2.622 12.843 -0.840 1.00 90.62 124 ILE A C 1
ATOM 994 O O . ILE A 1 124 ? -1.750 11.976 -0.919 1.00 90.62 124 ILE A O 1
ATOM 998 N N . ARG A 1 125 ? -2.524 13.908 -0.043 1.00 90.50 125 ARG A N 1
ATOM 999 C CA . ARG A 1 125 ? -1.507 14.066 0.993 1.00 90.50 125 ARG A CA 1
ATOM 1000 C C . ARG A 1 125 ? -2.023 13.456 2.287 1.00 90.50 125 ARG A C 1
ATOM 1002 O O . ARG A 1 125 ? -3.125 13.808 2.704 1.00 90.50 125 ARG A O 1
ATOM 1009 N N . PHE A 1 126 ? -1.235 12.599 2.928 1.00 90.62 126 PHE A N 1
ATOM 1010 C CA . PHE A 1 126 ? -1.595 11.990 4.209 1.00 90.62 126 PHE A CA 1
ATOM 1011 C C . PHE A 1 126 ? -0.400 11.868 5.157 1.00 90.62 126 PHE A C 1
ATOM 1013 O O . PHE A 1 126 ? 0.753 11.809 4.732 1.00 90.62 126 PHE A O 1
ATOM 1020 N N . HIS A 1 127 ? -0.681 11.811 6.454 1.00 90.06 127 HIS A N 1
ATOM 1021 C CA . HIS A 1 127 ? 0.304 11.539 7.494 1.00 90.06 127 HIS A CA 1
ATOM 1022 C C . HIS A 1 127 ? 0.189 10.078 7.952 1.00 90.06 127 HIS A C 1
ATOM 1024 O O . HIS A 1 127 ? -0.925 9.638 8.262 1.00 90.06 127 HIS A O 1
ATOM 1030 N N . PRO A 1 128 ? 1.298 9.316 8.012 1.00 89.62 128 PRO A N 1
ATOM 1031 C CA . PRO A 1 128 ? 1.264 7.955 8.527 1.00 89.62 128 PRO A CA 1
ATOM 1032 C C . PRO A 1 128 ? 0.827 7.933 9.995 1.00 89.62 128 PRO A C 1
ATOM 1034 O O . PRO A 1 128 ? 1.387 8.630 10.847 1.00 89.62 128 PRO A O 1
ATOM 1037 N N . ALA A 1 129 ? -0.196 7.135 10.269 1.00 90.38 129 ALA A N 1
ATOM 1038 C CA . ALA A 1 129 ? -0.787 6.966 11.581 1.00 90.38 129 ALA A CA 1
ATOM 1039 C C . ALA A 1 129 ? 0.103 6.109 12.487 1.00 90.38 129 ALA A C 1
ATOM 1041 O O . ALA A 1 129 ? 0.644 5.093 12.056 1.00 90.38 129 ALA A O 1
ATOM 1042 N N . ILE A 1 130 ? 0.167 6.466 13.768 1.00 88.44 130 ILE A N 1
ATOM 1043 C CA . ILE A 1 130 ? 0.707 5.592 14.827 1.00 88.44 130 ILE A CA 1
ATOM 1044 C C . ILE A 1 130 ? -0.379 4.683 15.441 1.00 88.44 130 ILE A C 1
ATOM 1046 O O . ILE A 1 130 ? -1.577 4.921 15.258 1.00 88.44 130 ILE A O 1
ATOM 1050 N N . LEU A 1 131 ? -0.001 3.627 16.170 1.00 88.06 131 LEU A N 1
ATOM 1051 C CA . LEU A 1 131 ? -0.977 2.722 16.803 1.00 88.06 131 LEU A CA 1
ATOM 1052 C C . LEU A 1 131 ? -1.682 3.365 17.999 1.00 88.06 131 LEU A C 1
ATOM 1054 O O . LEU A 1 131 ? -2.853 3.065 18.284 1.00 88.06 131 LEU A O 1
ATOM 1058 N N . GLU A 1 132 ? -0.977 4.259 18.679 1.00 86.38 132 GLU A N 1
ATOM 1059 C CA . GLU A 1 132 ? -1.413 4.997 19.851 1.00 86.38 132 GLU A CA 1
ATOM 1060 C C . GLU A 1 132 ? -2.356 6.147 19.459 1.00 86.38 132 GLU A C 1
ATOM 1062 O O . GLU A 1 132 ? -2.990 6.177 18.393 1.00 86.38 132 GLU A O 1
ATOM 1067 N N . ARG A 1 133 ? -2.520 7.095 20.379 1.00 85.62 133 ARG A N 1
ATOM 1068 C CA . ARG A 1 133 ? -3.261 8.325 20.146 1.00 85.62 133 ARG A CA 1
ATOM 1069 C C . ARG A 1 133 ? -2.449 9.240 19.233 1.00 85.62 133 ARG A C 1
ATOM 1071 O O . ARG A 1 133 ? -1.327 9.599 19.568 1.00 85.62 133 ARG A O 1
ATOM 1078 N N . GLN A 1 134 ? -3.049 9.664 18.121 1.00 87.75 134 GLN A N 1
ATOM 1079 C CA . GLN A 1 134 ? -2.402 10.610 17.211 1.00 87.75 134 GLN A CA 1
ATOM 1080 C C . GLN A 1 134 ? -2.105 11.947 17.918 1.00 87.75 134 GLN A C 1
ATOM 1082 O O . GLN A 1 134 ? -2.952 12.424 18.687 1.00 87.75 134 GLN A O 1
ATOM 1087 N N . PRO A 1 135 ? -0.951 12.576 17.634 1.00 87.19 135 PRO A N 1
ATOM 1088 C CA . PRO A 1 135 ? -0.649 13.941 18.054 1.00 87.19 135 PRO A CA 1
ATOM 1089 C C . PRO A 1 135 ? -1.744 14.951 17.672 1.00 87.19 135 PRO A C 1
ATOM 1091 O O . PRO A 1 135 ? -2.386 14.838 16.625 1.00 87.19 135 PRO A O 1
ATOM 1094 N N . ARG A 1 136 ?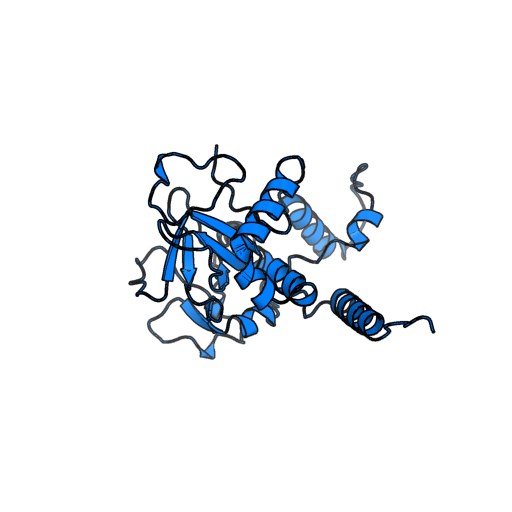 -1.944 15.986 18.505 1.00 88.50 136 ARG A N 1
ATOM 1095 C CA . ARG A 1 136 ? -2.969 17.028 18.271 1.00 88.50 136 ARG A CA 1
ATOM 1096 C C . ARG A 1 136 ? -2.741 17.809 16.972 1.00 88.50 136 ARG A C 1
ATOM 1098 O O . ARG A 1 136 ? -3.708 18.245 16.357 1.00 88.50 136 ARG A O 1
ATOM 1105 N N . GLU A 1 137 ? -1.492 17.933 16.531 1.00 87.25 137 GLU A N 1
ATOM 1106 C CA . GLU A 1 137 ? -1.093 18.568 15.264 1.00 87.25 137 GLU A CA 1
ATOM 1107 C C . GLU A 1 137 ? -1.637 17.871 14.004 1.00 87.25 137 GLU A C 1
ATOM 1109 O O . GLU A 1 137 ? -1.583 18.450 12.918 1.00 87.25 137 GLU A O 1
ATOM 1114 N N . TYR A 1 138 ? -2.156 16.643 14.122 1.00 86.44 138 TYR A N 1
ATOM 1115 C CA . TYR A 1 138 ? -2.812 15.921 13.027 1.00 86.44 138 TYR A CA 1
ATOM 1116 C C . TYR A 1 138 ? -4.340 16.058 13.039 1.00 86.44 138 TYR A C 1
ATOM 1118 O O . TYR A 1 138 ? -5.023 15.472 12.199 1.00 86.44 138 TYR A O 1
ATOM 1126 N N . LYS A 1 139 ? -4.904 16.861 13.951 1.00 86.19 139 LYS A N 1
ATOM 1127 C CA . LYS A 1 139 ? -6.333 17.193 13.933 1.00 86.19 139 LYS A CA 1
ATOM 1128 C C . LYS A 1 139 ? -6.677 17.884 12.606 1.00 86.19 139 LYS A C 1
ATOM 1130 O O . LYS A 1 139 ? -5.979 18.808 12.201 1.00 86.19 139 LYS A O 1
ATOM 1135 N N . ARG A 1 140 ? -7.759 17.443 11.949 1.00 87.06 140 ARG A N 1
ATOM 1136 C CA . ARG A 1 140 ? -8.202 17.909 10.614 1.00 87.06 140 ARG A CA 1
ATOM 1137 C C . ARG A 1 140 ? -7.212 17.645 9.469 1.00 87.06 140 ARG A C 1
ATOM 1139 O O . ARG A 1 140 ? -7.385 18.191 8.386 1.00 87.06 140 ARG A O 1
ATOM 1146 N N . LYS A 1 141 ? -6.191 16.808 9.676 1.00 89.44 141 LYS A N 1
ATOM 1147 C CA . LYS A 1 141 ? -5.326 16.323 8.596 1.00 89.44 141 LYS A CA 1
ATOM 1148 C C . LYS A 1 141 ? -5.751 14.920 8.183 1.00 89.44 141 LYS A C 1
ATOM 1150 O O . LYS A 1 141 ? -6.286 14.167 8.994 1.00 89.44 141 LYS A O 1
ATOM 1155 N N . ASN A 1 142 ? -5.459 14.557 6.940 1.00 92.00 142 ASN A N 1
ATOM 1156 C CA . ASN A 1 142 ? -5.601 13.180 6.480 1.00 92.00 142 ASN A CA 1
ATOM 1157 C C . ASN A 1 142 ? -4.566 12.318 7.199 1.00 92.00 142 ASN A C 1
ATOM 1159 O O . ASN A 1 142 ? -3.360 12.523 7.039 1.00 92.00 142 ASN A O 1
ATOM 1163 N N . VAL A 1 143 ? -5.037 11.361 7.988 1.00 91.69 143 VAL A N 1
ATOM 1164 C CA . VAL A 1 143 ? -4.188 10.419 8.719 1.00 91.69 143 VAL A CA 1
ATOM 1165 C C . VAL A 1 143 ? -4.521 9.022 8.231 1.00 91.69 143 VAL A C 1
ATOM 1167 O O . VAL A 1 143 ? -5.693 8.669 8.110 1.00 91.69 143 VAL A O 1
ATOM 1170 N N . GLY A 1 144 ? -3.502 8.225 7.928 1.00 93.31 144 GLY A N 1
ATOM 1171 C CA . GLY A 1 144 ? -3.722 6.911 7.340 1.00 93.31 144 GLY A CA 1
ATOM 1172 C C . GLY A 1 144 ? -2.693 5.877 7.747 1.00 93.31 144 GLY A C 1
ATOM 1173 O O . GLY A 1 144 ? -1.540 6.197 8.017 1.00 93.31 144 GLY A O 1
ATOM 1174 N N . PHE A 1 145 ? -3.120 4.623 7.783 1.00 94.12 145 PHE A N 1
ATOM 1175 C CA . PHE A 1 145 ? -2.233 3.489 8.013 1.00 94.12 145 PHE A CA 1
ATOM 1176 C C . PHE A 1 145 ? -1.637 3.035 6.691 1.00 94.12 145 PHE A C 1
ATOM 1178 O O . PHE A 1 145 ? -2.347 2.948 5.693 1.00 94.12 145 PHE A O 1
ATOM 1185 N N . VAL A 1 146 ? -0.347 2.727 6.682 1.00 94.06 146 VAL A N 1
ATOM 1186 C CA . VAL A 1 146 ? 0.324 2.224 5.485 1.00 94.06 146 VAL A CA 1
ATOM 1187 C C . VAL A 1 146 ? 0.227 0.701 5.455 1.00 94.06 146 VAL A C 1
ATOM 1189 O O . VAL A 1 146 ? 0.238 0.046 6.495 1.00 94.06 146 VAL A O 1
ATOM 1192 N N . VAL A 1 147 ? 0.116 0.125 4.266 1.00 94.69 147 VAL A N 1
ATOM 1193 C CA . VAL A 1 147 ? 0.092 -1.319 4.039 1.00 94.69 147 VAL A CA 1
ATOM 1194 C C . VAL A 1 147 ? 0.997 -1.629 2.858 1.00 94.69 147 VAL A C 1
ATOM 1196 O O . VAL A 1 147 ? 0.857 -1.009 1.809 1.00 94.69 147 VAL A O 1
ATOM 1199 N N . HIS A 1 148 ? 1.915 -2.586 2.987 1.00 92.88 148 HIS A N 1
ATOM 1200 C CA . HIS A 1 148 ? 2.668 -3.064 1.828 1.00 92.88 148 HIS A CA 1
ATOM 1201 C C . HIS A 1 148 ? 1.713 -3.561 0.739 1.00 92.88 148 HIS A C 1
ATOM 1203 O O . HIS A 1 148 ? 0.752 -4.277 1.031 1.00 92.88 148 HIS A O 1
ATOM 1209 N N . ALA A 1 149 ? 2.005 -3.237 -0.520 1.00 93.38 149 ALA A N 1
ATOM 1210 C CA . ALA A 1 149 ? 1.181 -3.659 -1.648 1.00 93.38 149 ALA A CA 1
ATOM 1211 C C . ALA A 1 149 ? 1.047 -5.193 -1.689 1.00 93.38 149 ALA A C 1
ATOM 1213 O O . ALA A 1 149 ? -0.063 -5.710 -1.781 1.00 93.38 149 ALA A O 1
ATOM 1214 N N . HIS A 1 150 ? 2.148 -5.924 -1.476 1.00 88.88 150 HIS A N 1
ATOM 1215 C CA . HIS A 1 150 ? 2.133 -7.388 -1.425 1.00 88.88 150 HIS A CA 1
ATOM 1216 C C . HIS A 1 150 ? 1.307 -7.950 -0.251 1.00 88.88 150 HIS A C 1
ATOM 1218 O O . HIS A 1 150 ? 0.596 -8.939 -0.419 1.00 88.88 150 HIS A O 1
ATOM 1224 N N . CYS A 1 151 ? 1.334 -7.314 0.929 1.00 92.00 151 CYS A N 1
ATOM 1225 C CA . CYS A 1 151 ? 0.494 -7.735 2.056 1.00 92.00 151 CYS A CA 1
ATOM 1226 C C . CYS A 1 151 ? -0.996 -7.561 1.746 1.00 92.00 151 CYS A C 1
ATOM 1228 O O . CYS A 1 151 ? -1.804 -8.398 2.144 1.00 92.00 151 CYS A O 1
ATOM 1230 N N . TRP A 1 152 ? -1.362 -6.488 1.038 1.00 94.50 152 TRP A N 1
ATOM 1231 C CA . TRP A 1 152 ? -2.748 -6.265 0.635 1.00 94.50 152 TRP A CA 1
ATOM 1232 C C . TRP A 1 152 ? -3.232 -7.325 -0.358 1.00 94.50 152 TRP A C 1
ATOM 1234 O O . TRP A 1 152 ? -4.323 -7.863 -0.188 1.00 94.50 152 TRP A O 1
ATOM 1244 N N . VAL A 1 153 ? -2.402 -7.684 -1.342 1.00 91.81 153 VAL A N 1
ATOM 1245 C CA . VAL A 1 153 ? -2.716 -8.759 -2.298 1.00 91.81 153 VAL A CA 1
ATOM 1246 C C . VAL A 1 153 ? -2.964 -10.079 -1.570 1.00 91.81 153 VAL A C 1
ATOM 1248 O O . VAL A 1 153 ? -3.997 -10.708 -1.785 1.00 91.81 153 VAL A O 1
ATOM 1251 N N . LEU A 1 154 ? -2.069 -10.467 -0.653 1.00 89.81 154 LEU A N 1
ATOM 1252 C CA . LEU A 1 154 ? -2.238 -11.673 0.167 1.00 89.81 154 LEU A CA 1
ATOM 1253 C C . LEU A 1 154 ? -3.548 -11.658 0.955 1.00 89.81 154 LEU A C 1
ATOM 1255 O O . LEU A 1 154 ? -4.279 -12.647 0.957 1.00 89.81 154 LEU A O 1
ATOM 1259 N N . LEU A 1 155 ? -3.864 -10.531 1.595 1.00 91.69 155 LEU A N 1
ATOM 1260 C CA . LEU A 1 155 ? -5.113 -10.384 2.332 1.00 91.69 155 LEU A CA 1
ATOM 1261 C C . LEU A 1 155 ? -6.326 -10.555 1.413 1.00 91.69 155 LEU A C 1
ATOM 1263 O O . LEU A 1 155 ? -7.253 -11.273 1.780 1.00 91.69 155 LEU A O 1
ATOM 1267 N N . ASN A 1 156 ? -6.295 -9.959 0.219 1.00 91.06 156 ASN A N 1
ATOM 1268 C CA . ASN A 1 156 ? -7.387 -10.018 -0.751 1.00 91.06 156 ASN A CA 1
ATOM 1269 C C . ASN A 1 156 ? -7.718 -11.455 -1.204 1.00 91.06 156 ASN A C 1
ATOM 1271 O O . ASN A 1 156 ? -8.859 -11.744 -1.560 1.00 91.06 156 ASN A O 1
ATOM 1275 N N . HIS A 1 157 ? -6.753 -12.381 -1.151 1.00 86.00 157 HIS A N 1
ATOM 1276 C CA . HIS A 1 157 ? -7.009 -13.804 -1.411 1.00 86.00 157 HIS A CA 1
ATOM 1277 C C . HIS A 1 157 ? -7.793 -14.504 -0.300 1.00 86.00 157 HIS A C 1
ATOM 1279 O O . HIS A 1 157 ? -8.486 -15.488 -0.572 1.00 86.00 157 HIS A O 1
ATOM 1285 N N . ILE A 1 158 ? -7.672 -14.027 0.938 1.00 87.00 158 ILE A N 1
ATOM 1286 C CA . ILE A 1 158 ? -8.317 -14.618 2.115 1.00 87.00 158 ILE A CA 1
ATOM 1287 C C . ILE A 1 158 ? -9.676 -13.955 2.350 1.00 87.00 158 ILE A C 1
ATOM 1289 O O . ILE A 1 158 ? -10.678 -14.643 2.563 1.00 87.00 158 ILE A O 1
ATOM 1293 N N . ILE A 1 159 ? -9.701 -12.622 2.296 1.00 89.38 159 ILE A N 1
ATOM 1294 C CA . ILE A 1 159 ? -10.860 -11.772 2.546 1.00 89.38 159 ILE A CA 1
ATOM 1295 C C . ILE A 1 159 ? -10.974 -10.788 1.375 1.00 89.38 159 ILE A C 1
ATOM 1297 O O . ILE A 1 159 ? -10.082 -9.955 1.215 1.00 89.38 159 ILE A O 1
ATOM 1301 N N . PRO A 1 160 ? -12.054 -10.836 0.574 1.00 92.19 160 PRO A N 1
ATOM 1302 C CA . PRO A 1 160 ? -12.215 -9.928 -0.555 1.00 92.19 160 PRO A CA 1
ATOM 1303 C C . PRO A 1 160 ? -12.118 -8.459 -0.136 1.00 92.19 160 PRO A C 1
ATOM 1305 O O . PRO A 1 160 ? -12.718 -8.048 0.861 1.00 92.19 160 PRO A O 1
ATOM 1308 N N . THR A 1 161 ? -11.415 -7.656 -0.936 1.00 92.38 161 THR A N 1
ATOM 1309 C CA . THR A 1 161 ? -11.234 -6.212 -0.711 1.00 92.38 161 THR A CA 1
ATOM 1310 C C . THR A 1 161 ? -12.569 -5.502 -0.503 1.00 92.38 161 THR A C 1
ATOM 1312 O O . THR A 1 161 ? -12.694 -4.724 0.435 1.00 92.38 161 THR A O 1
ATOM 1315 N N . THR A 1 162 ? -13.601 -5.851 -1.276 1.00 93.31 162 THR A N 1
ATOM 1316 C CA . THR A 1 162 ? -14.951 -5.273 -1.156 1.00 93.31 162 THR A CA 1
ATOM 1317 C C . THR A 1 162 ? -15.561 -5.460 0.238 1.00 93.31 162 THR A C 1
ATOM 1319 O O . THR A 1 162 ? -16.189 -4.549 0.784 1.00 93.31 162 THR A O 1
ATOM 1322 N N . LEU A 1 163 ? -15.337 -6.619 0.867 1.00 94.31 163 LEU A N 1
ATOM 1323 C CA . LEU A 1 163 ? -15.796 -6.884 2.228 1.00 94.31 163 LEU A CA 1
ATOM 1324 C C . LEU A 1 163 ? -15.013 -6.046 3.243 1.00 94.31 163 LEU A C 1
ATOM 1326 O O . LEU A 1 163 ? -15.617 -5.483 4.159 1.00 94.31 163 LEU A O 1
ATOM 1330 N N . ILE A 1 164 ? -13.692 -5.942 3.080 1.00 93.69 164 ILE A N 1
ATOM 1331 C CA . ILE A 1 164 ? -12.846 -5.129 3.961 1.00 93.69 164 ILE A CA 1
ATOM 1332 C C . ILE A 1 164 ? -13.233 -3.656 3.851 1.00 93.69 164 ILE A C 1
ATOM 1334 O O . ILE A 1 164 ? -13.433 -3.017 4.878 1.00 93.69 164 ILE A O 1
ATOM 1338 N N . GLU A 1 165 ? -13.416 -3.132 2.640 1.00 93.19 165 GLU A N 1
ATOM 1339 C CA . GLU A 1 165 ? -13.813 -1.743 2.392 1.00 93.19 165 GLU A CA 1
ATOM 1340 C C . GLU A 1 165 ? -15.157 -1.407 3.044 1.00 93.19 165 GLU A C 1
ATOM 1342 O O . GLU A 1 165 ? -15.265 -0.397 3.742 1.00 93.19 165 GLU A O 1
ATOM 1347 N N . SER A 1 166 ? -16.147 -2.304 2.954 1.00 94.00 166 SER A N 1
ATOM 1348 C CA . SER A 1 166 ? -17.441 -2.124 3.634 1.00 94.00 166 SER A CA 1
ATOM 1349 C C . SER A 1 166 ? -17.337 -2.080 5.171 1.00 94.00 166 SER A C 1
ATOM 1351 O O . SER A 1 166 ? -18.227 -1.563 5.849 1.00 94.00 166 SER A O 1
ATOM 1353 N N . LYS A 1 167 ? -16.245 -2.612 5.741 1.00 95.38 167 LYS A N 1
ATOM 1354 C CA . LYS A 1 167 ? -15.997 -2.731 7.188 1.00 95.38 167 LYS A CA 1
ATOM 1355 C C . LYS A 1 167 ? -14.647 -2.131 7.597 1.00 95.38 167 LYS A C 1
ATOM 1357 O O . LYS A 1 167 ? -14.076 -2.544 8.610 1.00 95.38 167 LYS A O 1
ATOM 1362 N N . MET A 1 168 ? -14.157 -1.134 6.855 1.00 94.88 168 MET A N 1
ATOM 1363 C CA . MET A 1 168 ? -12.773 -0.657 6.962 1.00 94.88 168 MET A CA 1
ATOM 1364 C C . MET A 1 168 ? -12.426 -0.159 8.371 1.00 94.88 168 MET A C 1
ATOM 1366 O O . MET A 1 168 ? -11.348 -0.433 8.890 1.00 94.88 168 MET A O 1
ATOM 1370 N N . GLU A 1 169 ? -13.367 0.500 9.053 1.00 94.25 169 GLU A N 1
ATOM 1371 C CA . GLU A 1 169 ? -13.172 0.931 10.440 1.00 94.25 169 GLU A CA 1
ATOM 1372 C C . GLU A 1 169 ? -12.963 -0.249 11.402 1.00 94.25 169 GLU A C 1
ATOM 1374 O O . GLU A 1 169 ? -12.053 -0.217 12.235 1.00 94.25 169 GLU A O 1
ATOM 1379 N N . LYS A 1 170 ? -13.781 -1.305 11.287 1.00 95.25 170 LYS A N 1
ATOM 1380 C CA . LYS A 1 170 ? -13.650 -2.513 12.117 1.00 95.25 170 LYS A CA 1
ATOM 1381 C C . LYS A 1 170 ? -12.322 -3.209 11.838 1.00 95.25 170 LYS A C 1
ATOM 1383 O O . LYS A 1 170 ? -11.643 -3.603 12.782 1.00 95.25 170 LYS A O 1
ATOM 1388 N N . PHE A 1 171 ? -11.937 -3.294 10.566 1.00 95.88 171 PHE A N 1
ATOM 1389 C CA . PHE A 1 171 ? -10.651 -3.843 10.148 1.00 95.88 171 PHE A CA 1
ATOM 1390 C C . PHE A 1 171 ? -9.473 -3.076 10.772 1.00 95.88 171 PHE A C 1
ATOM 1392 O O . PHE A 1 171 ? -8.642 -3.677 11.452 1.00 95.88 171 PHE A O 1
ATOM 1399 N N . VAL A 1 172 ? -9.443 -1.744 10.640 1.00 94.75 172 VAL A N 1
ATOM 1400 C CA . VAL A 1 172 ? -8.389 -0.902 11.232 1.00 94.75 172 VAL A CA 1
ATOM 1401 C C . VAL A 1 172 ? -8.352 -1.050 12.755 1.00 94.75 172 VAL A C 1
ATOM 1403 O O . VAL A 1 172 ? -7.275 -1.165 13.337 1.00 94.75 172 VAL A O 1
ATOM 1406 N N . ARG A 1 173 ? -9.511 -1.071 13.426 1.00 93.81 173 ARG A N 1
ATOM 1407 C CA . ARG A 1 173 ? -9.582 -1.272 14.883 1.00 93.81 173 ARG A CA 1
ATOM 1408 C C . ARG A 1 173 ? -9.013 -2.624 15.307 1.00 93.81 173 ARG A C 1
ATOM 1410 O O . ARG A 1 173 ? -8.216 -2.653 16.242 1.00 93.81 173 ARG A O 1
ATOM 1417 N N . ALA A 1 174 ? -9.386 -3.701 14.619 1.00 94.38 174 ALA A N 1
ATOM 1418 C CA . ALA A 1 174 ? -8.898 -5.046 14.906 1.00 94.38 174 ALA A CA 1
ATOM 1419 C C . ALA A 1 174 ? -7.379 -5.145 14.705 1.00 94.38 174 ALA A C 1
ATOM 1421 O O . ALA A 1 174 ? -6.673 -5.605 15.601 1.00 94.38 174 ALA A O 1
ATOM 1422 N N . ALA A 1 175 ? -6.859 -4.625 13.588 1.00 93.56 175 ALA A N 1
ATOM 1423 C CA . ALA A 1 175 ? -5.423 -4.619 13.318 1.00 93.56 175 ALA A CA 1
ATOM 1424 C C . ALA A 1 175 ? -4.642 -3.812 14.369 1.00 93.56 175 ALA A C 1
ATOM 1426 O O . ALA A 1 175 ? -3.625 -4.271 14.884 1.00 93.56 175 ALA A O 1
ATOM 1427 N N . ARG A 1 176 ? -5.144 -2.633 14.767 1.00 92.31 176 ARG A N 1
ATOM 1428 C CA . ARG A 1 176 ? -4.523 -1.843 15.844 1.00 92.31 176 ARG A CA 1
ATOM 1429 C C . ARG A 1 176 ? -4.512 -2.587 17.173 1.00 92.31 176 ARG A C 1
ATOM 1431 O O . ARG A 1 176 ? -3.513 -2.539 17.880 1.00 92.31 176 ARG A O 1
ATOM 1438 N N . GLN A 1 177 ? -5.618 -3.235 17.530 1.00 91.75 177 GLN A N 1
ATOM 1439 C CA . GLN A 1 177 ? -5.707 -4.005 18.768 1.00 91.75 177 GLN A CA 1
ATOM 1440 C C . GLN A 1 177 ? -4.720 -5.174 18.768 1.00 91.75 177 GLN A C 1
ATOM 1442 O O . GLN A 1 177 ? -4.040 -5.372 19.767 1.00 91.75 177 GLN A O 1
ATOM 1447 N N . TYR A 1 178 ? -4.597 -5.882 17.643 1.00 92.12 178 TYR A N 1
ATOM 1448 C CA . TYR A 1 178 ? -3.654 -6.986 17.480 1.00 92.12 178 TYR A CA 1
ATOM 1449 C C . TYR A 1 178 ? -2.195 -6.564 17.707 1.00 92.12 178 TYR A C 1
ATOM 1451 O O . TYR A 1 178 ? -1.448 -7.279 18.371 1.00 92.12 178 TYR A O 1
ATOM 1459 N N . TRP A 1 179 ? -1.784 -5.403 17.182 1.00 92.12 179 TRP A N 1
ATOM 1460 C CA . TRP A 1 179 ? -0.387 -4.963 17.263 1.00 92.12 179 TRP A CA 1
ATOM 1461 C C . TRP A 1 179 ? 0.006 -4.283 18.573 1.00 92.12 179 TRP A C 1
ATOM 1463 O O . TRP A 1 179 ? 1.178 -4.311 18.928 1.00 92.12 179 TRP A O 1
ATOM 1473 N N . ARG A 1 180 ? -0.940 -3.694 19.315 1.00 87.06 180 ARG A N 1
ATOM 1474 C CA . ARG A 1 180 ? -0.640 -2.942 20.551 1.00 87.06 180 ARG A CA 1
ATOM 1475 C C . ARG A 1 180 ? 0.109 -3.736 21.617 1.00 87.06 180 ARG A C 1
ATOM 1477 O O . ARG A 1 180 ? 0.816 -3.131 22.410 1.00 87.06 180 ARG A O 1
ATOM 1484 N N . SER A 1 181 ? -0.075 -5.050 21.662 1.00 81.00 181 SER A N 1
ATOM 1485 C CA . SER A 1 181 ? 0.543 -5.925 22.660 1.00 81.00 181 SER A CA 1
ATOM 1486 C C . SER A 1 181 ? 1.667 -6.789 22.085 1.00 81.00 181 SER A C 1
ATOM 1488 O O . SER A 1 181 ? 2.041 -7.777 22.710 1.00 81.00 181 SER A O 1
ATOM 1490 N N . ARG A 1 182 ? 2.158 -6.493 20.873 1.00 84.00 182 ARG A N 1
ATOM 1491 C CA . ARG A 1 182 ? 3.150 -7.327 20.182 1.00 84.00 182 ARG A CA 1
ATOM 1492 C C . ARG A 1 182 ? 4.441 -6.564 19.930 1.00 84.00 182 ARG A C 1
ATOM 1494 O O . ARG A 1 182 ? 4.459 -5.593 19.180 1.00 84.00 182 ARG A O 1
ATOM 1501 N N . GLU A 1 183 ? 5.531 -7.094 20.472 1.00 78.50 183 GLU A N 1
ATOM 1502 C CA . GLU A 1 183 ? 6.887 -6.539 20.347 1.00 78.50 183 GLU A CA 1
ATOM 1503 C C . GLU A 1 183 ? 7.392 -6.492 18.899 1.00 78.50 183 GLU A C 1
ATOM 1505 O O . GLU A 1 183 ? 8.209 -5.652 18.544 1.00 78.50 183 GLU A O 1
ATOM 1510 N N . SER A 1 184 ? 6.855 -7.347 18.024 1.00 78.94 184 SER A N 1
ATOM 1511 C CA . SER A 1 184 ? 7.206 -7.387 16.601 1.00 78.94 184 SER A CA 1
ATOM 1512 C C . SER A 1 184 ? 6.702 -6.182 15.785 1.00 78.94 184 SER A C 1
ATOM 1514 O O . SER A 1 184 ? 7.000 -6.088 14.593 1.00 78.94 184 SER A O 1
ATOM 1516 N N . TRP A 1 185 ? 5.907 -5.273 16.366 1.00 84.25 185 TRP A N 1
ATOM 1517 C CA . TRP A 1 185 ? 5.494 -4.054 15.668 1.00 84.25 185 TRP A CA 1
ATOM 1518 C C . TRP A 1 185 ? 6.686 -3.123 15.428 1.00 84.25 185 TRP A C 1
ATOM 1520 O O . TRP A 1 185 ? 7.379 -2.715 16.354 1.00 84.25 185 TRP A O 1
ATOM 1530 N N . GLY A 1 186 ? 6.892 -2.726 14.173 1.00 81.44 186 GLY A N 1
ATOM 1531 C CA . GLY A 1 186 ? 8.061 -1.948 13.772 1.00 81.44 186 GLY A CA 1
ATOM 1532 C C . GLY A 1 186 ? 9.320 -2.782 13.595 1.00 81.44 186 GLY A C 1
ATOM 1533 O O . GLY A 1 186 ? 10.412 -2.217 13.606 1.00 81.44 186 GLY A O 1
ATOM 1534 N N . ALA A 1 187 ? 9.184 -4.099 13.404 1.00 79.44 187 ALA A N 1
ATOM 1535 C CA . ALA A 1 187 ? 10.301 -4.941 13.009 1.00 79.44 187 ALA A CA 1
ATOM 1536 C C . ALA A 1 187 ? 10.987 -4.361 11.762 1.00 79.44 187 ALA A C 1
ATOM 1538 O O . ALA A 1 187 ? 10.343 -4.050 10.755 1.00 79.44 187 ALA A O 1
ATOM 1539 N N . ASN A 1 188 ? 12.305 -4.210 11.849 1.00 72.12 188 ASN A N 1
ATOM 1540 C CA . ASN A 1 188 ? 13.135 -3.754 10.747 1.00 72.12 188 ASN A CA 1
ATOM 1541 C C . ASN A 1 188 ? 13.606 -4.976 9.947 1.00 72.12 188 ASN A C 1
ATOM 1543 O O . ASN A 1 188 ? 14.193 -5.898 10.512 1.00 72.12 188 ASN A O 1
ATOM 1547 N N . ASP A 1 189 ? 13.367 -4.994 8.637 1.00 67.88 189 ASP A N 1
ATOM 1548 C CA . ASP A 1 189 ? 13.807 -6.064 7.733 1.00 67.88 189 ASP A CA 1
ATOM 1549 C C . ASP A 1 189 ? 15.271 -5.900 7.270 1.00 67.88 189 ASP A C 1
ATOM 1551 O O . ASP A 1 189 ? 15.826 -6.774 6.597 1.00 67.88 189 ASP A O 1
ATOM 1555 N N . TYR A 1 190 ? 15.945 -4.815 7.665 1.00 64.56 190 TYR A N 1
ATOM 1556 C CA . TYR A 1 190 ? 17.351 -4.547 7.360 1.00 64.56 190 TYR A CA 1
ATOM 1557 C C . TYR A 1 190 ? 18.299 -5.722 7.687 1.00 64.56 190 TYR A C 1
ATOM 1559 O O . TYR A 1 190 ? 19.156 -6.028 6.849 1.00 64.56 190 TYR A O 1
ATOM 1567 N N . PRO A 1 191 ? 18.164 -6.445 8.820 1.00 56.53 191 PRO A N 1
ATOM 1568 C CA . PRO A 1 191 ? 18.973 -7.636 9.087 1.00 56.53 191 PRO A CA 1
ATOM 1569 C C . PRO A 1 191 ? 18.733 -8.764 8.067 1.00 56.53 191 PRO A C 1
ATOM 1571 O O . PRO A 1 191 ? 19.697 -9.336 7.547 1.00 56.53 191 PRO A O 1
ATOM 1574 N N . PHE A 1 192 ? 17.474 -9.024 7.685 1.00 55.84 192 PHE A N 1
ATOM 1575 C CA . PHE A 1 192 ? 17.125 -9.996 6.635 1.00 55.84 192 PHE A CA 1
ATOM 1576 C C . PHE A 1 192 ? 17.727 -9.607 5.281 1.00 55.84 192 PHE A C 1
ATOM 1578 O O . PHE A 1 192 ? 18.196 -10.461 4.522 1.00 55.84 192 PHE A O 1
ATOM 1585 N N . ARG A 1 193 ? 17.779 -8.303 4.993 1.00 56.94 193 ARG A N 1
ATOM 1586 C CA . ARG A 1 193 ? 18.387 -7.749 3.779 1.00 56.94 193 ARG A CA 1
ATOM 1587 C C . ARG A 1 193 ? 19.896 -8.004 3.706 1.00 56.94 193 ARG A C 1
ATOM 1589 O O . ARG A 1 193 ? 20.406 -8.332 2.632 1.00 56.94 193 ARG A O 1
ATOM 1596 N N . ILE A 1 194 ? 20.619 -7.877 4.824 1.00 56.62 194 ILE A N 1
ATOM 1597 C CA . ILE A 1 194 ? 22.055 -8.209 4.895 1.00 56.62 194 ILE A CA 1
ATOM 1598 C C . ILE A 1 194 ? 22.266 -9.712 4.696 1.00 56.62 194 ILE A C 1
ATOM 1600 O O . ILE A 1 194 ? 23.149 -10.111 3.934 1.00 56.62 194 ILE A O 1
ATOM 1604 N N . LEU A 1 195 ? 21.440 -10.545 5.331 1.00 52.25 195 LEU A N 1
ATOM 1605 C CA . LEU A 1 195 ? 21.539 -12.003 5.255 1.00 52.25 195 LEU A CA 1
ATOM 1606 C C . LEU A 1 195 ? 21.269 -12.544 3.845 1.00 52.25 195 LEU A C 1
ATOM 1608 O O . LEU A 1 195 ? 22.088 -13.309 3.338 1.00 52.25 195 LEU A O 1
ATOM 1612 N N . LYS A 1 196 ? 20.210 -12.094 3.152 1.00 53.97 196 LYS A N 1
ATOM 1613 C CA . LYS A 1 196 ? 19.955 -12.504 1.755 1.00 53.97 196 LYS A CA 1
ATOM 1614 C C . LYS A 1 196 ? 21.090 -12.104 0.813 1.00 53.97 196 LYS A C 1
ATOM 1616 O O . LYS A 1 196 ? 21.450 -12.888 -0.064 1.00 53.97 196 LYS A O 1
ATOM 1621 N N . ARG A 1 197 ? 21.693 -10.921 1.000 1.00 51.81 197 ARG A N 1
ATOM 1622 C CA . ARG A 1 197 ? 22.887 -10.489 0.243 1.00 51.81 197 ARG A CA 1
ATOM 1623 C C . ARG A 1 197 ? 24.104 -11.356 0.536 1.00 51.81 197 ARG A C 1
ATOM 1625 O O . ARG A 1 197 ? 24.865 -11.661 -0.378 1.00 51.81 197 ARG A O 1
ATOM 1632 N N . ARG A 1 198 ? 24.298 -11.752 1.797 1.00 47.16 198 ARG A N 1
ATOM 1633 C CA . ARG A 1 198 ? 25.355 -12.696 2.167 1.00 47.16 198 ARG A CA 1
ATOM 1634 C C . ARG A 1 198 ? 25.103 -14.060 1.542 1.00 47.16 198 ARG A C 1
ATOM 1636 O O . ARG A 1 198 ? 26.027 -14.576 0.951 1.00 47.16 198 ARG A O 1
ATOM 1643 N N . GLN A 1 199 ? 23.880 -14.586 1.533 1.00 47.69 199 GLN A N 1
ATOM 1644 C CA . GLN A 1 199 ? 23.563 -15.849 0.848 1.00 47.69 199 GLN A CA 1
ATOM 1645 C C . GLN A 1 199 ? 23.729 -15.776 -0.681 1.00 47.69 199 GLN A C 1
ATOM 1647 O O . GLN A 1 199 ? 24.231 -16.722 -1.280 1.00 47.69 199 GLN A O 1
ATOM 1652 N N . THR A 1 200 ? 23.386 -14.653 -1.326 1.00 47.28 200 THR A N 1
ATOM 1653 C CA . THR A 1 200 ? 23.641 -14.472 -2.773 1.00 47.28 200 THR A CA 1
ATOM 1654 C C . THR A 1 200 ? 25.125 -14.290 -3.098 1.00 47.28 200 THR A C 1
ATOM 1656 O O . THR A 1 200 ? 25.555 -14.729 -4.160 1.00 47.28 200 THR A O 1
ATOM 1659 N N . ARG A 1 201 ? 25.931 -13.716 -2.191 1.00 41.19 201 ARG A N 1
ATOM 1660 C CA . ARG A 1 201 ? 27.403 -13.663 -2.322 1.00 41.19 201 ARG A CA 1
ATOM 1661 C C . ARG A 1 201 ? 28.095 -14.981 -1.939 1.00 41.19 201 ARG A C 1
ATOM 1663 O O . ARG A 1 201 ? 29.077 -15.344 -2.570 1.00 41.19 201 ARG A O 1
ATOM 1670 N N . LEU A 1 202 ? 27.565 -15.718 -0.964 1.00 39.22 202 LEU A N 1
ATOM 1671 C CA . LEU A 1 202 ? 28.118 -16.962 -0.403 1.00 39.22 202 LEU A CA 1
ATOM 1672 C C . LEU A 1 202 ? 27.620 -18.235 -1.100 1.00 39.22 202 LEU A C 1
ATOM 1674 O O . LEU A 1 202 ? 28.004 -19.336 -0.714 1.00 39.22 202 LEU A O 1
ATOM 1678 N N . ARG A 1 203 ? 26.888 -18.112 -2.217 1.00 40.22 203 ARG A N 1
ATOM 1679 C CA . ARG A 1 203 ? 26.936 -19.160 -3.252 1.00 40.22 203 ARG A CA 1
ATOM 1680 C C . ARG A 1 203 ? 28.352 -19.331 -3.831 1.00 40.22 203 ARG A C 1
ATOM 1682 O O . ARG A 1 203 ? 28.612 -20.318 -4.508 1.00 40.22 203 ARG A O 1
ATOM 1689 N N . ILE A 1 204 ? 29.278 -18.432 -3.480 1.00 43.59 204 ILE A N 1
ATOM 1690 C CA . ILE A 1 204 ? 30.722 -18.647 -3.496 1.00 43.59 204 ILE A CA 1
ATOM 1691 C C . ILE A 1 204 ? 31.200 -18.800 -2.037 1.00 43.59 204 ILE A C 1
ATOM 1693 O O . ILE A 1 204 ? 31.420 -17.819 -1.339 1.00 43.59 204 ILE A O 1
ATOM 1697 N N . ARG A 1 205 ? 31.367 -20.059 -1.615 1.00 37.81 205 ARG A N 1
ATOM 1698 C CA . ARG A 1 205 ? 32.141 -20.546 -0.454 1.00 37.81 205 ARG A CA 1
ATOM 1699 C C . ARG A 1 205 ? 31.728 -20.143 0.977 1.00 37.81 205 ARG A C 1
ATOM 1701 O O . ARG A 1 205 ? 31.941 -19.033 1.444 1.00 37.81 205 ARG A O 1
ATOM 1708 N N . SER A 1 206 ? 31.439 -21.210 1.724 1.00 38.41 206 SER A N 1
ATOM 1709 C CA . SER A 1 206 ? 31.646 -21.422 3.166 1.00 38.41 206 SER A CA 1
ATOM 1710 C C . SER A 1 206 ? 30.671 -20.762 4.141 1.00 38.41 206 SER A C 1
ATOM 1712 O O . SER A 1 206 ? 30.410 -19.562 4.117 1.00 38.41 206 SER A O 1
ATOM 1714 N N . GLY A 1 207 ? 30.132 -21.610 5.022 1.00 43.69 207 GLY A N 1
ATOM 1715 C CA . GLY A 1 207 ? 29.330 -21.199 6.157 1.00 43.69 207 GLY A CA 1
ATOM 1716 C C . GLY A 1 207 ? 30.178 -20.491 7.198 1.00 43.69 207 GLY A C 1
ATOM 1717 O O . GLY A 1 207 ? 31.283 -20.923 7.470 1.00 43.69 207 GLY A O 1
ATOM 1718 N N . TYR A 1 208 ? 29.642 -19.420 7.771 1.00 34.84 208 TYR A N 1
ATOM 1719 C CA . TYR A 1 208 ? 29.890 -18.989 9.143 1.00 34.84 208 TYR A CA 1
ATOM 1720 C C . TYR A 1 208 ? 28.830 -17.937 9.512 1.00 34.84 208 TYR A C 1
ATOM 1722 O O . TYR A 1 208 ? 28.376 -17.183 8.646 1.00 34.84 208 TYR A O 1
ATOM 1730 N N . TRP A 1 209 ? 28.479 -17.910 10.803 1.00 35.34 209 TRP A N 1
ATOM 1731 C CA . TRP A 1 209 ? 27.488 -17.080 11.519 1.00 35.34 209 TRP A CA 1
ATOM 1732 C C . TRP A 1 209 ? 26.078 -17.681 11.662 1.00 35.34 209 TRP A C 1
ATOM 1734 O O . TRP A 1 209 ? 25.131 -17.308 10.972 1.00 35.34 209 TRP A O 1
ATOM 1744 N N . GLN A 1 210 ? 25.959 -18.596 12.632 1.00 34.84 210 GLN A N 1
ATOM 1745 C CA . GLN A 1 210 ? 24.699 -19.010 13.254 1.00 34.84 210 GLN A CA 1
ATOM 1746 C C . GLN A 1 210 ? 24.167 -17.881 14.154 1.00 34.84 210 GLN A C 1
ATOM 1748 O O . GLN A 1 210 ? 24.817 -17.505 15.128 1.00 34.84 210 GLN A O 1
ATOM 1753 N N . TRP A 1 211 ? 22.976 -17.370 13.845 1.00 40.28 211 TRP A N 1
ATOM 1754 C CA . TRP A 1 211 ? 22.133 -16.678 14.821 1.00 40.28 211 TRP A CA 1
ATOM 1755 C C . TRP A 1 211 ? 21.498 -17.761 15.699 1.00 40.28 211 TRP A C 1
ATOM 1757 O O . TRP A 1 211 ? 20.745 -18.582 15.183 1.00 40.28 211 TRP A O 1
ATOM 1767 N N . LYS A 1 212 ? 21.850 -17.817 16.988 1.00 33.59 212 LYS A N 1
ATOM 1768 C CA . LYS A 1 212 ? 21.404 -18.881 17.907 1.00 33.59 212 LYS A CA 1
ATOM 1769 C C . LYS A 1 212 ? 19.915 -18.818 18.284 1.00 33.59 212 LYS A C 1
ATOM 1771 O O . LYS A 1 212 ? 19.412 -19.814 18.784 1.00 33.59 212 LYS A O 1
ATOM 1776 N N . ASP A 1 213 ? 19.212 -17.732 17.957 1.00 41.16 213 ASP A N 1
ATOM 1777 C CA . ASP A 1 213 ? 17.816 -17.525 18.385 1.00 41.16 213 ASP A CA 1
ATOM 1778 C C . ASP A 1 213 ? 16.801 -17.497 17.232 1.00 41.16 213 ASP A C 1
ATOM 1780 O O . ASP A 1 213 ? 15.624 -17.220 17.445 1.00 41.16 213 ASP A O 1
ATOM 1784 N N . TRP A 1 214 ? 17.234 -17.758 15.996 1.00 42.19 214 TRP A N 1
ATOM 1785 C CA . TRP A 1 214 ? 16.337 -17.811 14.842 1.00 42.19 214 TRP A CA 1
ATOM 1786 C C . TRP A 1 214 ? 16.255 -19.245 14.329 1.00 42.19 214 TRP A C 1
ATOM 1788 O O . TRP A 1 214 ? 17.172 -19.714 13.651 1.00 42.19 214 TRP A O 1
ATOM 1798 N N . ASP A 1 215 ? 15.174 -19.949 14.676 1.00 42.75 215 ASP A N 1
ATOM 1799 C CA . ASP A 1 215 ? 14.923 -21.299 14.177 1.00 42.75 215 ASP A CA 1
ATOM 1800 C C . ASP A 1 215 ? 14.612 -21.212 12.668 1.00 42.75 215 ASP A C 1
ATOM 1802 O O . ASP A 1 215 ? 13.649 -20.554 12.263 1.00 42.75 215 ASP A O 1
ATOM 1806 N N . PRO A 1 216 ? 15.379 -21.885 11.792 1.00 42.12 216 PRO A N 1
ATOM 1807 C CA . PRO A 1 216 ? 15.047 -22.014 10.375 1.00 42.12 216 PRO A CA 1
ATOM 1808 C C . PRO A 1 216 ? 13.619 -22.528 10.121 1.00 42.12 216 PRO A C 1
ATOM 1810 O O . PRO A 1 216 ? 13.075 -22.298 9.039 1.00 42.12 216 PRO A O 1
ATOM 1813 N N . LYS A 1 217 ? 12.978 -23.185 11.096 1.00 41.41 217 LYS A N 1
ATOM 1814 C CA . LYS A 1 217 ? 11.562 -23.573 11.033 1.00 41.41 217 LYS A CA 1
ATOM 1815 C C . LYS A 1 217 ? 10.602 -22.377 11.024 1.00 41.41 217 LYS A C 1
ATOM 1817 O O . LYS A 1 217 ? 9.564 -22.476 10.370 1.00 41.41 217 LYS A O 1
ATOM 1822 N N . ASP A 1 218 ? 10.964 -21.239 11.618 1.00 41.62 218 ASP A N 1
ATOM 1823 C CA . ASP A 1 218 ? 10.156 -20.006 11.597 1.00 41.62 218 ASP A CA 1
ATOM 1824 C C . ASP A 1 218 ? 10.210 -19.294 10.235 1.00 41.62 218 ASP A C 1
ATOM 1826 O O . ASP A 1 218 ? 9.324 -18.518 9.874 1.00 41.62 218 ASP A O 1
ATOM 1830 N N . SER A 1 219 ? 11.216 -19.614 9.414 1.00 42.41 219 SER A N 1
ATOM 1831 C CA . SER A 1 219 ? 11.335 -19.127 8.033 1.00 42.41 219 SER A CA 1
ATOM 1832 C C . SER A 1 219 ? 10.353 -19.783 7.063 1.00 42.41 219 SER A C 1
ATOM 1834 O O . SER A 1 219 ? 10.098 -19.244 5.986 1.00 42.41 219 SER A O 1
ATOM 1836 N N . LYS A 1 220 ? 9.765 -20.923 7.450 1.00 37.38 220 LYS A N 1
ATOM 1837 C CA . LYS A 1 220 ? 8.890 -21.730 6.589 1.00 37.38 220 LYS A CA 1
ATOM 1838 C C . LYS A 1 220 ? 7.613 -20.987 6.171 1.00 37.38 220 LYS A C 1
ATOM 1840 O O . LYS A 1 220 ? 6.981 -21.371 5.191 1.00 37.38 220 LYS A O 1
ATOM 1845 N N . TYR A 1 221 ? 7.267 -19.910 6.880 1.00 42.41 221 TYR A N 1
ATOM 1846 C CA . TYR A 1 221 ? 6.090 -19.078 6.617 1.00 42.41 221 TYR A CA 1
ATOM 1847 C C . TYR A 1 221 ? 6.425 -17.611 6.320 1.00 42.41 221 TYR A C 1
ATOM 1849 O O . TYR A 1 221 ? 5.518 -16.794 6.150 1.00 42.41 221 TYR A O 1
ATOM 1857 N N . ALA A 1 222 ? 7.711 -17.254 6.239 1.00 45.12 222 ALA A N 1
ATOM 1858 C CA . ALA A 1 222 ? 8.108 -15.906 5.872 1.00 45.12 222 ALA A CA 1
ATOM 1859 C C . ALA A 1 222 ? 7.860 -15.708 4.369 1.00 45.12 222 ALA A C 1
ATOM 1861 O O . ALA A 1 222 ? 8.592 -16.232 3.529 1.00 45.12 222 ALA A O 1
ATOM 1862 N N . CYS A 1 223 ? 6.809 -14.957 4.023 1.00 53.53 223 CYS A N 1
ATOM 1863 C CA . CYS A 1 223 ? 6.606 -14.490 2.655 1.00 53.53 223 CYS A CA 1
ATOM 1864 C C . CYS A 1 223 ? 7.880 -13.775 2.198 1.00 53.53 223 CYS A C 1
ATOM 1866 O O . CYS A 1 223 ? 8.410 -12.931 2.925 1.00 53.53 223 CYS A O 1
ATOM 1868 N N . ASP A 1 224 ? 8.367 -14.091 0.998 1.00 64.75 224 ASP A N 1
ATOM 1869 C CA . ASP A 1 224 ? 9.432 -13.307 0.392 1.00 64.75 224 ASP A CA 1
ATOM 1870 C C . ASP A 1 224 ? 8.889 -11.903 0.104 1.00 64.75 224 ASP A C 1
ATOM 1872 O O . ASP A 1 224 ? 8.304 -11.658 -0.946 1.00 64.75 224 ASP A O 1
ATOM 1876 N N . ILE A 1 225 ? 9.060 -10.981 1.056 1.00 66.88 225 ILE A N 1
ATOM 1877 C CA . ILE A 1 225 ? 8.607 -9.583 0.972 1.00 66.88 225 ILE A CA 1
ATOM 1878 C C . ILE A 1 225 ? 9.213 -8.830 -0.224 1.00 66.88 225 ILE A C 1
ATOM 1880 O O . ILE A 1 225 ? 8.803 -7.713 -0.531 1.00 66.88 225 ILE A O 1
ATOM 1884 N N . TYR A 1 226 ? 10.194 -9.437 -0.899 1.00 70.25 226 TYR A N 1
ATOM 1885 C CA . TYR A 1 226 ? 10.860 -8.926 -2.090 1.00 70.25 226 TYR A CA 1
ATOM 1886 C C . TYR A 1 226 ? 10.262 -9.475 -3.400 1.00 70.25 226 TYR A C 1
ATOM 1888 O O . TYR A 1 226 ? 10.820 -9.247 -4.473 1.00 70.25 226 TYR A O 1
ATOM 1896 N N . ARG A 1 227 ? 9.159 -10.230 -3.349 1.00 70.75 227 ARG A N 1
ATOM 1897 C CA . ARG A 1 227 ? 8.475 -10.770 -4.532 1.00 70.75 227 ARG A CA 1
ATOM 1898 C C . ARG A 1 227 ? 6.969 -10.575 -4.435 1.00 70.75 227 ARG A C 1
ATOM 1900 O O . ARG A 1 227 ? 6.405 -10.503 -3.345 1.00 70.75 227 ARG A O 1
ATOM 1907 N N . SER A 1 228 ? 6.316 -10.532 -5.595 1.00 74.75 228 SER A N 1
ATOM 1908 C CA . SER A 1 228 ? 4.859 -10.579 -5.632 1.00 74.75 228 SER A CA 1
ATOM 1909 C C . SER A 1 228 ? 4.403 -11.939 -5.096 1.00 74.75 228 SER A C 1
ATOM 1911 O O . SER A 1 228 ? 4.891 -12.971 -5.572 1.00 74.75 228 SER A O 1
ATOM 1913 N N . PRO A 1 229 ? 3.446 -11.977 -4.158 1.00 72.88 229 PRO A N 1
ATOM 1914 C CA . PRO A 1 229 ? 2.882 -13.225 -3.659 1.00 72.88 229 PRO A CA 1
ATOM 1915 C C . PRO A 1 229 ? 2.161 -14.004 -4.765 1.00 72.88 229 PRO A C 1
ATOM 1917 O O . PRO A 1 229 ? 2.008 -15.216 -4.656 1.00 72.88 229 PRO A O 1
ATOM 1920 N N . LEU A 1 230 ? 1.763 -13.323 -5.845 1.00 74.62 230 LEU A N 1
ATOM 1921 C CA . LEU A 1 230 ? 1.138 -13.933 -7.016 1.00 74.62 230 LEU A CA 1
ATOM 1922 C C . LEU A 1 230 ? 2.118 -14.723 -7.877 1.00 74.62 230 LEU A C 1
ATOM 1924 O O . LEU A 1 230 ? 1.664 -15.443 -8.752 1.00 74.62 230 LEU A O 1
ATOM 1928 N N . ILE A 1 231 ? 3.428 -14.587 -7.664 1.00 71.31 231 ILE A N 1
ATOM 1929 C CA . ILE A 1 231 ? 4.468 -15.198 -8.509 1.00 71.31 231 ILE A CA 1
ATOM 1930 C C . ILE A 1 231 ? 5.238 -16.281 -7.737 1.00 71.31 231 ILE A C 1
ATOM 1932 O O . ILE A 1 231 ? 5.961 -17.076 -8.328 1.00 71.31 231 ILE A O 1
ATOM 1936 N N . VAL A 1 232 ? 5.081 -16.354 -6.410 1.00 72.50 232 VAL A N 1
ATOM 1937 C CA . VAL A 1 232 ? 5.739 -17.370 -5.577 1.00 72.50 232 VAL A CA 1
ATOM 1938 C C . VAL A 1 232 ? 4.939 -18.683 -5.644 1.00 72.50 232 VAL A C 1
ATOM 1940 O O . VAL A 1 232 ? 3.823 -18.723 -5.116 1.00 72.50 232 VAL A O 1
ATOM 1943 N N . PRO A 1 233 ? 5.479 -19.771 -6.233 1.00 73.12 233 PRO A N 1
ATOM 1944 C CA . PRO A 1 233 ? 4.723 -21.009 -6.448 1.00 73.12 233 PRO A CA 1
ATOM 1945 C C . PRO A 1 233 ? 4.175 -21.626 -5.158 1.00 73.12 233 PRO A C 1
ATOM 1947 O O . PRO A 1 233 ? 3.072 -22.160 -5.139 1.00 73.12 233 PRO A O 1
ATOM 1950 N N . GLU A 1 234 ? 4.918 -21.540 -4.055 1.00 72.56 234 GLU A N 1
ATOM 1951 C CA . GLU A 1 234 ? 4.497 -22.031 -2.738 1.00 72.56 234 GLU A CA 1
ATOM 1952 C C . GLU A 1 234 ? 3.240 -21.307 -2.245 1.00 72.56 234 GLU A C 1
ATOM 1954 O O . GLU A 1 234 ? 2.317 -21.939 -1.729 1.00 72.56 234 GLU A O 1
ATOM 1959 N N . VAL A 1 235 ? 3.195 -19.986 -2.433 1.00 71.19 235 VAL A N 1
ATOM 1960 C CA . VAL A 1 235 ? 2.062 -19.142 -2.043 1.00 71.19 235 VAL A CA 1
ATOM 1961 C C . VAL A 1 235 ? 0.863 -19.436 -2.937 1.00 71.19 235 VAL A C 1
ATOM 1963 O O . VAL A 1 235 ? -0.240 -19.613 -2.425 1.00 71.19 235 VAL A O 1
ATOM 1966 N N . GLN A 1 236 ? 1.072 -19.578 -4.249 1.00 74.25 236 GLN A N 1
ATOM 1967 C CA . GLN A 1 236 ? 0.017 -19.993 -5.176 1.00 74.25 236 GLN A CA 1
ATOM 1968 C C . GLN A 1 236 ? -0.572 -21.354 -4.783 1.00 74.25 236 GLN A C 1
ATOM 1970 O O . GLN A 1 236 ? -1.785 -21.460 -4.612 1.00 74.25 236 GLN A O 1
ATOM 1975 N N . ARG A 1 237 ? 0.271 -22.368 -4.537 1.00 79.44 237 ARG A N 1
ATOM 1976 C CA . ARG A 1 237 ? -0.173 -23.699 -4.085 1.00 79.44 237 ARG A CA 1
ATOM 1977 C C . ARG A 1 237 ? -0.971 -23.628 -2.786 1.00 79.44 237 ARG A C 1
ATOM 1979 O O . ARG A 1 237 ? -1.987 -24.313 -2.661 1.00 79.44 237 ARG A O 1
ATOM 1986 N N . ALA A 1 238 ? -0.546 -22.804 -1.827 1.00 77.88 238 ALA A N 1
ATOM 1987 C CA . ALA A 1 238 ? -1.285 -22.598 -0.583 1.00 77.88 238 ALA A CA 1
ATOM 1988 C C . ALA A 1 238 ? -2.656 -21.938 -0.831 1.00 77.88 238 ALA A C 1
ATOM 1990 O O . ALA A 1 238 ? -3.667 -22.410 -0.309 1.00 77.88 238 ALA A O 1
ATOM 1991 N N . ILE A 1 239 ? -2.713 -20.897 -1.672 1.00 75.75 239 ILE A N 1
ATOM 1992 C CA . ILE A 1 239 ? -3.959 -20.209 -2.050 1.00 75.75 239 ILE A CA 1
ATOM 1993 C C . ILE A 1 239 ? -4.918 -21.171 -2.765 1.00 75.75 239 ILE A C 1
ATOM 1995 O O . ILE A 1 239 ? -6.108 -21.214 -2.448 1.00 75.75 239 ILE A O 1
ATOM 1999 N N . GLU A 1 240 ? -4.422 -21.953 -3.720 1.00 82.38 240 GLU A N 1
ATOM 2000 C CA . GLU A 1 240 ? -5.211 -22.941 -4.457 1.00 82.38 240 GLU A CA 1
ATOM 2001 C C . GLU A 1 240 ? -5.729 -24.055 -3.550 1.00 82.38 240 GLU A C 1
ATOM 2003 O O . GLU A 1 240 ? -6.907 -24.406 -3.627 1.00 82.38 240 GLU A O 1
ATOM 2008 N N . SER A 1 241 ? -4.884 -24.575 -2.657 1.00 81.38 241 SER A N 1
ATOM 2009 C CA . SER A 1 241 ? -5.283 -25.606 -1.694 1.00 81.38 241 SER A CA 1
ATOM 2010 C C . SER A 1 241 ? -6.395 -25.098 -0.776 1.00 81.38 241 SER A C 1
ATOM 2012 O O . SER A 1 241 ? -7.402 -25.780 -0.608 1.00 81.38 241 SER A O 1
ATOM 2014 N N . ALA A 1 242 ? -6.279 -23.864 -0.270 1.00 78.19 242 ALA A N 1
ATOM 2015 C CA . ALA A 1 242 ? -7.310 -23.230 0.554 1.00 78.19 242 ALA A CA 1
ATOM 2016 C C . ALA A 1 242 ? -8.633 -22.985 -0.201 1.00 78.19 242 ALA A C 1
ATOM 2018 O O . ALA A 1 242 ? -9.712 -22.991 0.392 1.00 78.19 242 ALA A O 1
ATOM 2019 N N . ARG A 1 243 ? -8.577 -22.756 -1.520 1.00 79.50 243 ARG A N 1
ATOM 2020 C CA . ARG A 1 243 ? -9.777 -22.631 -2.366 1.00 79.50 243 ARG A CA 1
ATOM 2021 C C . ARG A 1 243 ? -10.465 -23.973 -2.600 1.00 79.50 243 ARG A C 1
ATOM 2023 O O . ARG A 1 243 ? -11.689 -23.995 -2.693 1.00 79.50 243 ARG A O 1
ATOM 2030 N N . LYS A 1 244 ? -9.702 -25.066 -2.696 1.00 79.69 244 LYS A N 1
ATOM 2031 C CA . LYS A 1 244 ? -10.241 -26.425 -2.861 1.00 79.69 244 LYS A CA 1
ATOM 2032 C C . LYS A 1 244 ? -10.978 -26.893 -1.605 1.00 79.69 244 LYS A C 1
ATOM 2034 O O . LYS A 1 244 ? -12.102 -27.359 -1.725 1.00 79.69 244 LYS A O 1
ATOM 2039 N N . THR A 1 245 ? -10.429 -26.662 -0.413 1.00 73.69 245 THR A N 1
ATOM 2040 C CA . THR A 1 245 ? -11.087 -27.028 0.858 1.00 73.69 245 THR A CA 1
ATOM 2041 C C . THR A 1 245 ? -12.363 -26.236 1.152 1.00 73.69 245 THR A C 1
ATOM 2043 O O . THR A 1 245 ? -13.256 -26.755 1.807 1.00 73.69 245 THR A O 1
ATOM 2046 N N . LYS A 1 246 ? -12.522 -25.011 0.630 1.00 60.81 246 LYS A N 1
ATOM 2047 C CA . LYS A 1 246 ? -13.791 -24.258 0.745 1.00 60.81 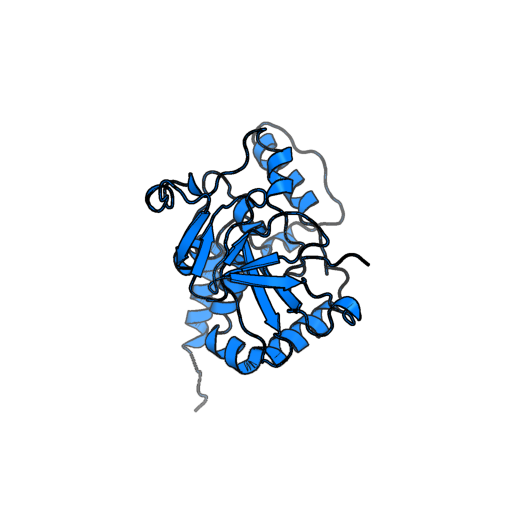246 LYS A CA 1
ATOM 2048 C C . LYS A 1 246 ? -14.936 -24.818 -0.114 1.00 60.81 246 LYS A C 1
ATOM 2050 O O . LYS A 1 246 ? -16.067 -24.372 0.060 1.00 60.81 246 LYS A O 1
ATOM 2055 N N . LYS A 1 247 ? -14.665 -25.734 -1.054 1.00 55.34 247 LYS A N 1
ATOM 2056 C CA . LYS A 1 247 ? -15.686 -26.320 -1.941 1.00 55.34 247 LYS A CA 1
ATOM 2057 C C . LYS A 1 247 ? -16.368 -27.572 -1.381 1.00 55.34 247 LYS A C 1
ATOM 2059 O O . LYS A 1 247 ? -17.312 -28.032 -2.010 1.00 55.34 247 LYS A O 1
ATOM 2064 N N . GLU A 1 248 ? -15.966 -28.073 -0.215 1.00 43.88 248 GLU A N 1
ATOM 2065 C CA . GLU A 1 248 ? -16.682 -29.151 0.476 1.00 43.88 248 GLU A CA 1
ATOM 2066 C C . GLU A 1 248 ? -17.418 -28.605 1.705 1.00 43.88 248 GLU A C 1
ATOM 2068 O O . GLU A 1 248 ? -16.886 -28.617 2.816 1.00 43.88 248 GLU A O 1
ATOM 2073 N N . PRO A 1 249 ? -18.666 -28.129 1.563 1.00 46.56 249 PRO A N 1
ATOM 2074 C CA . PRO A 1 249 ? -19.594 -28.223 2.667 1.00 46.56 249 PRO A CA 1
ATOM 2075 C C . PRO A 1 249 ? -19.982 -29.700 2.791 1.00 46.56 249 PRO A C 1
ATOM 2077 O O . PRO A 1 249 ? -20.875 -30.180 2.094 1.00 46.56 249 PRO A O 1
ATOM 2080 N N . HIS A 1 250 ? -19.313 -30.432 3.682 1.00 44.12 250 HIS A N 1
ATOM 2081 C CA . HIS A 1 250 ? -19.937 -31.603 4.286 1.00 44.12 250 HIS A CA 1
ATOM 2082 C C . HIS A 1 250 ? -21.156 -31.101 5.065 1.00 44.12 250 HIS A 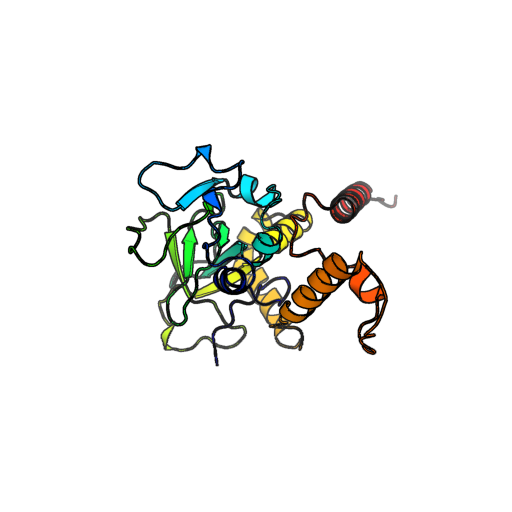C 1
ATOM 2084 O O . HIS A 1 250 ? -21.039 -30.622 6.191 1.00 44.12 250 HIS A O 1
ATOM 2090 N N . LEU A 1 251 ? -22.320 -31.148 4.422 1.00 39.81 251 LEU A N 1
ATOM 2091 C CA . LEU A 1 251 ? -23.599 -31.161 5.112 1.00 39.81 251 LEU A CA 1
ATOM 2092 C C . LEU A 1 251 ? -23.724 -32.554 5.746 1.00 39.81 251 LEU A C 1
ATOM 2094 O O . LEU A 1 251 ? -23.767 -33.535 4.999 1.00 39.81 251 LEU A O 1
ATOM 2098 N N . PRO A 1 252 ? -23.727 -32.686 7.083 1.00 48.84 252 PRO A N 1
ATOM 2099 C CA . PRO A 1 252 ? -24.204 -33.917 7.689 1.00 48.84 252 PRO A CA 1
ATOM 2100 C C . PRO A 1 252 ? -25.696 -34.057 7.350 1.00 48.84 252 PRO A C 1
ATOM 2102 O O . PRO A 1 252 ? -26.453 -33.095 7.506 1.00 48.84 252 PRO A O 1
ATOM 2105 N N . CYS A 1 253 ? -26.069 -35.222 6.808 1.00 41.66 253 CYS A N 1
ATOM 2106 C CA . CYS A 1 253 ? -27.461 -35.671 6.720 1.00 41.66 253 CYS A CA 1
ATOM 2107 C C . CYS A 1 253 ? -28.064 -35.819 8.118 1.00 41.66 253 CYS A C 1
ATOM 2109 O O . CYS A 1 253 ? -27.310 -36.227 9.032 1.00 41.66 253 CYS A O 1
#

Organism: Penicillium roqueforti (strain FM164) (NCBI:txid1365484)

Radius of gyration: 19.41 Å; chains: 1; bounding box: 60×56×46 Å

Sequence (253 aa):
MASSSNCLLCGVQLLRITDFQQINSPRRIDLVQEKQWKHHKKAKLKHVMVPSKEVEEAEFAKYPNMWTCMCRAIIKEPDSKYFLSGITALEEGYPNPGIIPKNPGMARIGGRRLETPRYDDTFIRFHPAILERQPREYKRKNVGFVVHAHCWVLLNHIIPTTLIESKMEKFVRAARQYWRSRESWGANDYPFRILKRRQTRLRIRSGYWQWKDWDPKDSKYACDIYRSPLIVPEVQRAIESARKTKKEPHLPC

Foldseek 3Di:
DDQFQAALQQLEGQDAQVNVCVPDHVDRDQQCPPPVNVVQDDPPFQKGKDFLVCVLPDDPPVFLQCLSQKKWKQKDALPDDTDIFDIEGFHDDPPFFTKTFRDNGMYIGGDDPPPPPPDDPRIDTEGEDDLDDDDPVCNRGIYIHMHRSLSVVLVCLVPNPVRCRVVVVVVSVVSSVVPPPDPSRHPYCVVVVVVVVCVVVCVPDDDDDDPPPDDVVVVVPDDPSSGNCVPPVVSVVVSVVVVVVVPDPPDDD